Protein AF-A0A516R1E4-F1 (afdb_monomer)

Structure (mmCIF, N/CA/C/O backbone):
data_AF-A0A516R1E4-F1
#
_entry.id   AF-A0A516R1E4-F1
#
loop_
_atom_site.group_PDB
_atom_site.id
_atom_site.type_symbol
_atom_site.label_atom_id
_atom_site.label_alt_id
_atom_site.label_comp_id
_atom_site.label_asym_id
_atom_site.label_entity_id
_atom_site.label_seq_id
_atom_site.pdbx_PDB_ins_code
_atom_site.Cartn_x
_atom_site.Cartn_y
_atom_site.Cartn_z
_atom_site.occupancy
_atom_site.B_iso_or_equiv
_atom_site.auth_seq_id
_atom_site.auth_comp_id
_atom_site.auth_asym_id
_atom_site.auth_atom_id
_atom_site.pdbx_PDB_model_num
ATOM 1 N N . MET A 1 1 ? -41.012 0.783 32.679 1.00 38.66 1 MET A N 1
ATOM 2 C CA . MET A 1 1 ? -40.221 -0.427 32.375 1.00 38.66 1 MET A CA 1
ATOM 3 C C . MET A 1 1 ? -39.246 -0.046 31.266 1.00 38.66 1 MET A C 1
ATOM 5 O O . MET A 1 1 ? -39.671 0.124 30.134 1.00 38.66 1 MET A O 1
ATOM 9 N N . VAL A 1 2 ? -37.995 0.270 31.612 1.00 34.84 2 VAL A N 1
ATOM 10 C CA . VAL A 1 2 ? -36.971 0.710 30.648 1.00 34.84 2 VAL A CA 1
ATOM 11 C C . VAL A 1 2 ? -36.102 -0.498 30.336 1.00 34.84 2 VAL A C 1
ATOM 13 O O . VAL A 1 2 ? -35.298 -0.918 31.164 1.00 34.84 2 VAL A O 1
ATOM 16 N N . THR A 1 3 ? -36.301 -1.094 29.167 1.00 36.34 3 THR A N 1
ATOM 17 C CA . THR A 1 3 ? -35.484 -2.211 28.693 1.00 36.34 3 THR A CA 1
ATOM 18 C C . THR A 1 3 ? -34.164 -1.642 28.187 1.00 36.34 3 THR A C 1
ATOM 20 O O . THR A 1 3 ? -34.057 -1.217 27.038 1.00 36.34 3 THR A O 1
ATOM 23 N N . ILE A 1 4 ? -33.152 -1.578 29.053 1.00 42.16 4 ILE A N 1
ATOM 24 C CA . ILE A 1 4 ? -31.806 -1.195 28.630 1.00 42.16 4 ILE A CA 1
ATOM 25 C C . ILE A 1 4 ? -31.173 -2.406 27.942 1.00 42.16 4 ILE A C 1
ATOM 27 O O . ILE A 1 4 ? -30.652 -3.315 28.583 1.00 42.16 4 ILE A O 1
ATOM 31 N N . HIS A 1 5 ? -31.251 -2.427 26.614 1.00 35.84 5 HIS A N 1
ATOM 32 C CA . HIS A 1 5 ? -30.545 -3.386 25.773 1.00 35.84 5 HIS A CA 1
ATOM 33 C C . HIS A 1 5 ? -29.074 -2.950 25.677 1.00 35.84 5 HIS A C 1
ATOM 35 O O . HIS A 1 5 ? -28.648 -2.317 24.708 1.00 35.84 5 HIS A O 1
ATOM 41 N N . TRP A 1 6 ? -28.289 -3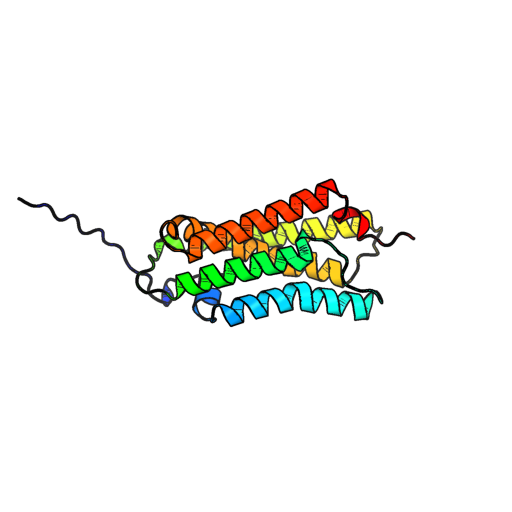.223 26.724 1.00 40.19 6 TRP A N 1
ATOM 42 C CA . TRP A 1 6 ? -26.839 -3.063 26.656 1.00 40.19 6 TRP A CA 1
ATOM 43 C C . TRP A 1 6 ? -26.292 -4.083 25.658 1.00 40.19 6 TRP A C 1
ATOM 45 O O . TRP A 1 6 ? -26.181 -5.274 25.936 1.00 40.19 6 TRP A O 1
ATOM 55 N N . ARG A 1 7 ? -25.982 -3.586 24.458 1.00 41.16 7 ARG A N 1
ATOM 56 C CA . ARG A 1 7 ? -25.122 -4.242 23.477 1.00 41.16 7 ARG A CA 1
ATOM 57 C C . ARG A 1 7 ? -23.880 -4.776 24.193 1.00 41.16 7 ARG A C 1
ATOM 59 O O . ARG A 1 7 ? -23.083 -3.986 24.700 1.00 41.16 7 ARG A O 1
ATOM 66 N N . ASN A 1 8 ? -23.688 -6.092 24.154 1.00 41.12 8 ASN A N 1
ATOM 67 C CA . ASN A 1 8 ? -22.406 -6.747 24.407 1.00 41.12 8 ASN A CA 1
ATOM 68 C C . ASN A 1 8 ? -21.411 -6.341 23.310 1.00 41.12 8 ASN A C 1
ATOM 70 O O . ASN A 1 8 ? -21.092 -7.104 22.403 1.00 41.12 8 ASN A O 1
ATOM 74 N N . THR A 1 9 ? -20.964 -5.090 23.343 1.00 50.62 9 THR A N 1
ATOM 75 C CA . THR A 1 9 ? -19.868 -4.610 22.510 1.00 50.62 9 THR A CA 1
ATOM 76 C C . THR A 1 9 ? -18.586 -5.038 23.205 1.00 50.62 9 THR A C 1
ATOM 78 O O . THR A 1 9 ? -18.065 -4.326 24.058 1.00 50.62 9 THR A O 1
ATOM 81 N N . VAL A 1 10 ? -18.128 -6.253 22.902 1.00 56.28 10 VAL A N 1
ATOM 82 C CA . VAL A 1 10 ? -16.839 -6.750 23.386 1.00 56.28 10 VAL A CA 1
ATOM 83 C C . VAL A 1 10 ? -15.757 -5.895 22.730 1.00 56.28 10 VAL A C 1
ATOM 85 O O . VAL A 1 10 ? -15.578 -5.905 21.510 1.00 56.28 10 VAL A O 1
ATOM 88 N N . PHE A 1 11 ? -15.094 -5.071 23.534 1.00 56.56 11 PHE A N 1
ATOM 89 C CA . PHE A 1 11 ? -13.914 -4.345 23.089 1.00 56.56 11 PHE A CA 1
ATOM 90 C C . PHE A 1 11 ? -12.787 -5.343 22.852 1.00 56.56 11 PHE A C 1
ATOM 92 O O . PHE A 1 11 ? -12.627 -6.286 23.625 1.00 56.56 11 PHE A O 1
ATOM 99 N N . ALA A 1 12 ? -12.027 -5.144 21.778 1.00 56.72 12 ALA A N 1
ATOM 100 C CA . ALA A 1 12 ? -10.925 -6.029 21.447 1.00 56.72 12 ALA A CA 1
ATO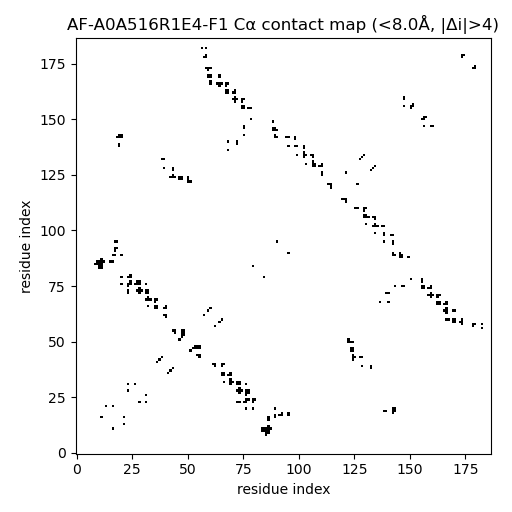M 101 C C . ALA A 1 12 ? -9.887 -6.019 22.568 1.00 56.72 12 ALA A C 1
ATOM 103 O O . ALA A 1 12 ? -9.340 -4.965 22.915 1.00 56.72 12 ALA A O 1
ATOM 104 N N . SER A 1 13 ? -9.583 -7.196 23.110 1.00 58.78 13 SER A N 1
ATOM 105 C CA . SER A 1 13 ? -8.329 -7.388 23.820 1.00 58.78 13 SER A CA 1
ATOM 106 C C . SER A 1 13 ? -7.183 -7.314 22.803 1.00 58.78 13 SER A C 1
ATOM 108 O O . SER A 1 13 ? -7.367 -7.533 21.603 1.00 58.78 13 SER A O 1
ATOM 110 N N . ARG A 1 14 ? -5.959 -7.010 23.252 1.00 59.72 14 ARG A N 1
ATOM 111 C CA . ARG A 1 14 ? -4.788 -6.967 22.351 1.00 59.72 14 ARG A CA 1
ATOM 112 C C . ARG A 1 14 ? -4.519 -8.306 21.648 1.00 59.72 14 ARG A C 1
ATOM 114 O O . ARG A 1 14 ? -3.810 -8.317 20.644 1.00 59.72 14 ARG A O 1
ATOM 121 N N . GLU A 1 15 ? -5.063 -9.401 22.173 1.00 60.00 15 GLU A N 1
ATOM 122 C CA . GLU A 1 15 ? -4.924 -10.760 21.644 1.00 60.00 15 GLU A CA 1
ATOM 123 C C . GLU A 1 15 ? -5.898 -11.052 20.492 1.00 60.00 15 GLU A C 1
ATOM 125 O O . GLU A 1 15 ? -5.631 -11.936 19.679 1.00 60.00 15 GLU A O 1
ATOM 130 N N . ASP A 1 16 ? -6.960 -10.250 20.354 1.00 67.81 16 ASP A N 1
ATOM 131 C CA . ASP A 1 16 ? -7.965 -10.393 19.294 1.00 67.81 16 ASP A CA 1
ATOM 132 C C . ASP A 1 16 ? -7.526 -9.747 17.967 1.00 67.81 16 ASP A C 1
ATOM 134 O O . ASP A 1 16 ? -8.144 -9.957 16.922 1.00 67.81 16 ASP A O 1
ATOM 138 N N . LEU A 1 17 ? -6.441 -8.962 17.983 1.00 75.75 17 LEU A N 1
ATOM 139 C CA . LEU A 1 17 ? -5.899 -8.315 16.791 1.00 75.75 17 LEU A CA 1
ATOM 140 C C . LEU A 1 17 ? -5.138 -9.317 15.919 1.00 75.75 17 LEU A C 1
ATOM 142 O O . LEU A 1 17 ? -4.152 -9.927 16.342 1.00 75.75 17 LEU A O 1
ATOM 146 N N . ILE A 1 18 ? -5.531 -9.404 14.652 1.00 81.81 18 ILE A N 1
ATOM 147 C CA . ILE A 1 18 ? -4.914 -10.283 13.658 1.00 81.81 18 ILE A CA 1
ATOM 148 C C . ILE A 1 18 ? -4.373 -9.495 12.459 1.00 81.81 18 ILE A C 1
ATOM 150 O O . ILE A 1 18 ? -4.662 -8.311 12.277 1.00 81.81 18 ILE A O 1
ATOM 154 N N . GLY A 1 19 ? -3.523 -10.152 11.668 1.00 84.62 19 GLY A N 1
ATOM 155 C CA . GLY A 1 19 ? -3.016 -9.617 10.406 1.00 84.62 19 GLY A CA 1
ATOM 156 C C . GLY A 1 19 ? -2.350 -8.242 10.524 1.00 84.62 19 GLY A C 1
ATOM 157 O O . GLY A 1 19 ? -1.573 -7.990 11.450 1.00 84.62 19 GLY A O 1
ATOM 158 N N . ILE A 1 20 ? -2.649 -7.349 9.572 1.00 87.50 20 ILE A N 1
ATOM 159 C CA . ILE A 1 20 ? -2.059 -6.004 9.542 1.00 87.50 20 ILE A CA 1
ATOM 160 C C . ILE A 1 20 ? -2.490 -5.160 10.747 1.00 87.50 20 ILE A C 1
ATOM 162 O O . ILE A 1 20 ? -1.693 -4.375 11.254 1.00 87.50 20 ILE A O 1
ATOM 166 N N . SER A 1 21 ? -3.711 -5.348 11.263 1.00 85.88 21 SER A N 1
ATOM 167 C CA . SER A 1 21 ? -4.227 -4.555 12.384 1.00 85.88 21 SER A CA 1
ATOM 168 C C . SER A 1 21 ? -3.387 -4.746 13.644 1.00 85.88 21 SER A C 1
ATOM 170 O O . SER A 1 21 ? -3.141 -3.784 14.369 1.00 85.88 21 SER A O 1
ATOM 172 N N . ARG A 1 22 ? -2.860 -5.957 13.870 1.00 85.62 22 ARG A N 1
ATOM 173 C CA . ARG A 1 22 ? -1.915 -6.216 14.965 1.00 85.62 22 ARG A CA 1
ATOM 174 C C . ARG A 1 22 ? -0.630 -5.405 14.807 1.00 85.62 22 ARG A C 1
ATOM 176 O O . ARG A 1 22 ? -0.171 -4.795 15.769 1.00 85.62 22 ARG A O 1
ATOM 183 N N . ILE A 1 23 ? -0.061 -5.375 13.603 1.00 86.81 23 ILE A N 1
ATOM 184 C CA . ILE A 1 23 ? 1.178 -4.640 13.313 1.00 86.81 23 ILE A CA 1
ATOM 185 C C . ILE A 1 23 ? 0.953 -3.134 13.496 1.00 86.81 23 ILE A C 1
ATOM 187 O O . ILE A 1 23 ? 1.717 -2.478 14.206 1.00 86.81 23 ILE A O 1
ATOM 191 N N . LEU A 1 24 ? -0.128 -2.603 12.919 1.00 88.62 24 LEU A N 1
ATOM 192 C CA . LEU A 1 24 ? -0.488 -1.187 12.998 1.00 88.62 24 LEU A CA 1
ATOM 193 C C . LEU A 1 24 ? -0.768 -0.738 14.435 1.00 88.62 24 LEU A C 1
ATOM 195 O O . LEU A 1 24 ? -0.357 0.348 14.826 1.00 88.62 24 LEU A O 1
ATOM 199 N N . HIS A 1 25 ? -1.402 -1.577 15.254 1.00 86.12 25 HIS A N 1
ATOM 200 C CA . HIS A 1 25 ? -1.636 -1.265 16.663 1.00 86.12 25 HIS A CA 1
ATOM 201 C C . HIS A 1 25 ? -0.327 -1.171 17.472 1.00 86.12 25 HIS A C 1
ATOM 203 O O . HIS A 1 25 ? -0.187 -0.307 18.341 1.00 86.12 25 HIS A O 1
ATOM 209 N N . LEU A 1 26 ? 0.657 -2.034 17.188 1.00 86.88 26 LEU A N 1
ATOM 210 C CA . LEU A 1 26 ? 1.931 -2.059 17.916 1.00 86.88 26 LEU A CA 1
ATOM 211 C C . LEU A 1 26 ? 2.833 -0.860 17.585 1.00 86.88 26 LEU A C 1
ATOM 213 O O . LEU A 1 26 ? 3.626 -0.432 18.426 1.00 86.88 26 LEU A O 1
ATOM 217 N N . LYS A 1 27 ? 2.714 -0.284 16.386 1.00 90.19 27 LYS A N 1
ATOM 218 C CA . LYS A 1 27 ? 3.578 0.805 15.904 1.00 90.19 27 LYS A CA 1
ATOM 219 C C . LYS A 1 27 ? 2.890 2.165 16.018 1.00 90.19 27 LYS A C 1
ATOM 221 O O . LYS A 1 27 ? 1.671 2.269 15.905 1.00 90.19 27 LYS A O 1
ATOM 226 N N . SER A 1 28 ? 3.647 3.216 16.338 1.00 92.12 28 SER A N 1
ATOM 227 C CA . SER A 1 28 ? 3.073 4.567 16.375 1.00 92.12 28 SER A CA 1
ATOM 228 C C . SER A 1 28 ? 2.699 5.006 14.951 1.00 92.12 28 SER A C 1
ATOM 230 O O . SER A 1 28 ? 3.359 4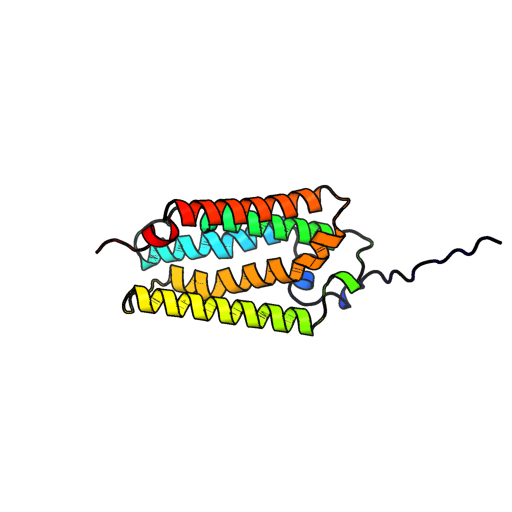.569 14.006 1.00 92.12 28 SER A O 1
ATOM 232 N N . PRO A 1 29 ? 1.693 5.882 14.771 1.00 91.88 29 PRO A N 1
ATOM 233 C CA . PRO A 1 29 ? 1.303 6.373 13.446 1.00 91.88 29 PRO A CA 1
ATOM 234 C C . PRO A 1 29 ? 2.482 6.912 12.628 1.00 91.88 29 PRO A C 1
ATOM 236 O O . PRO A 1 29 ? 2.626 6.577 11.458 1.00 91.88 29 PRO A O 1
ATOM 239 N N . GLY A 1 30 ? 3.382 7.669 13.267 1.00 93.62 30 GLY A N 1
ATOM 240 C CA . GLY A 1 30 ? 4.591 8.180 12.616 1.00 93.62 30 GLY A CA 1
ATOM 241 C C . GLY A 1 30 ? 5.537 7.072 12.146 1.00 93.62 30 GLY A C 1
ATOM 242 O O . GLY A 1 30 ? 6.053 7.145 11.037 1.00 93.62 30 GLY A O 1
ATOM 243 N N . VAL A 1 31 ? 5.721 6.010 12.939 1.00 94.69 31 VAL A N 1
ATOM 244 C CA . VAL A 1 31 ? 6.549 4.860 12.536 1.00 94.69 31 VAL A CA 1
ATOM 245 C C . VAL A 1 31 ? 5.910 4.101 11.376 1.00 94.69 31 VAL A C 1
ATOM 247 O O . VAL A 1 31 ? 6.629 3.687 10.474 1.00 94.69 31 VAL A O 1
ATOM 250 N N . VAL A 1 32 ? 4.583 3.937 11.371 1.00 93.69 32 VAL A N 1
ATOM 251 C CA . VAL A 1 32 ? 3.858 3.318 10.247 1.00 93.69 32 VAL A CA 1
ATOM 252 C C . VAL A 1 32 ? 4.061 4.128 8.970 1.00 93.69 32 VAL A C 1
ATOM 254 O O . VAL A 1 32 ? 4.470 3.556 7.963 1.00 93.69 32 VAL A O 1
ATOM 257 N N . PHE A 1 33 ? 3.859 5.447 9.032 1.00 94.94 33 PHE A N 1
ATOM 258 C CA . PHE A 1 33 ? 4.056 6.340 7.891 1.00 94.94 33 PHE A CA 1
ATOM 259 C C . PHE A 1 33 ? 5.486 6.262 7.342 1.00 94.94 33 PHE A C 1
ATOM 261 O O . PHE A 1 33 ? 5.678 5.978 6.164 1.00 94.94 33 PHE A O 1
ATOM 268 N N . ILE A 1 34 ? 6.492 6.451 8.205 1.00 95.44 34 ILE A N 1
ATOM 269 C CA . ILE A 1 34 ? 7.909 6.419 7.810 1.00 95.44 34 ILE A CA 1
ATOM 270 C C . ILE A 1 34 ? 8.266 5.059 7.212 1.00 95.44 34 ILE A C 1
ATOM 272 O O . ILE A 1 34 ? 8.915 4.999 6.174 1.00 95.44 34 ILE A O 1
ATOM 276 N N . THR A 1 35 ? 7.823 3.965 7.835 1.00 93.94 35 THR A N 1
ATOM 277 C CA . THR A 1 35 ? 8.105 2.610 7.341 1.00 93.94 35 THR A CA 1
ATOM 278 C C . THR A 1 35 ? 7.478 2.387 5.968 1.00 93.94 35 THR A C 1
ATOM 280 O O . THR A 1 35 ? 8.149 1.866 5.084 1.00 93.94 35 THR A O 1
ATOM 283 N N . GLY A 1 36 ? 6.228 2.815 5.769 1.00 92.38 36 GLY A N 1
ATOM 284 C CA . GLY A 1 36 ? 5.554 2.743 4.474 1.00 92.38 36 GLY A CA 1
ATOM 285 C C . GLY A 1 36 ? 6.314 3.509 3.391 1.00 92.38 36 GLY A C 1
ATOM 286 O O . GLY A 1 36 ? 6.653 2.929 2.362 1.00 92.38 36 GLY A O 1
ATOM 287 N N . VAL A 1 37 ? 6.682 4.766 3.653 1.00 92.56 37 VAL A N 1
ATOM 288 C CA . VAL A 1 37 ? 7.433 5.613 2.707 1.00 92.56 37 VAL A CA 1
ATOM 289 C C . VAL A 1 37 ? 8.831 5.060 2.416 1.00 92.56 37 VAL A C 1
ATOM 291 O O . VAL A 1 37 ? 9.284 5.093 1.274 1.00 92.56 37 VAL A O 1
ATOM 294 N N . VAL A 1 38 ? 9.530 4.532 3.423 1.00 92.88 38 VAL A N 1
ATOM 295 C CA . VAL A 1 38 ? 10.859 3.934 3.233 1.00 92.88 38 VAL A CA 1
ATOM 296 C C . VAL A 1 38 ? 10.764 2.658 2.399 1.00 92.88 38 VAL A C 1
ATOM 298 O O . VAL A 1 38 ? 11.538 2.509 1.459 1.00 92.88 38 VAL A O 1
ATOM 301 N N . LEU A 1 39 ? 9.818 1.762 2.700 1.00 91.31 39 LEU A N 1
ATOM 302 C CA . LEU A 1 39 ? 9.638 0.507 1.960 1.00 91.31 39 LEU A CA 1
ATOM 303 C C . LEU A 1 39 ? 9.143 0.725 0.530 1.00 91.31 39 LEU A C 1
ATOM 305 O O . LEU A 1 39 ? 9.486 -0.048 -0.348 1.00 91.31 39 LEU A O 1
ATOM 309 N N . SER A 1 40 ? 8.353 1.760 0.273 1.00 89.81 40 SER A N 1
ATOM 310 C CA . SER A 1 40 ? 7.928 2.108 -1.083 1.00 89.81 40 SER A CA 1
ATOM 311 C C . SER A 1 40 ? 8.976 3.002 -1.750 1.00 89.81 40 SER A C 1
ATOM 313 O O . SER A 1 40 ? 9.950 2.530 -2.340 1.00 89.81 40 SER A O 1
ATOM 315 N N . ASN A 1 41 ? 8.821 4.311 -1.589 1.00 86.94 41 ASN A N 1
ATOM 316 C CA . ASN A 1 41 ? 9.593 5.342 -2.264 1.00 86.94 41 ASN A CA 1
ATOM 317 C C . ASN A 1 41 ? 11.093 5.222 -2.007 1.00 86.94 41 ASN A C 1
ATOM 319 O O . ASN A 1 41 ? 11.874 5.309 -2.951 1.00 86.94 41 ASN A O 1
ATOM 323 N N . GLY A 1 42 ? 11.508 5.000 -0.758 1.00 87.06 42 GLY A N 1
ATOM 324 C CA . GLY A 1 42 ? 12.926 4.922 -0.394 1.00 87.06 42 GLY A CA 1
ATOM 325 C C . GLY A 1 42 ? 13.643 3.756 -1.077 1.00 87.06 42 GLY A C 1
ATOM 326 O O . GLY A 1 42 ? 14.628 3.957 -1.793 1.00 87.06 42 GLY A O 1
ATOM 327 N N . MET A 1 43 ? 13.126 2.541 -0.893 1.00 90.12 43 MET A N 1
ATOM 328 C CA . MET A 1 43 ? 13.712 1.320 -1.445 1.00 90.12 43 MET A CA 1
ATOM 329 C C . MET A 1 43 ? 13.656 1.301 -2.967 1.00 90.12 43 MET A C 1
ATOM 331 O O . MET A 1 43 ? 14.674 1.046 -3.605 1.00 90.12 43 MET A O 1
ATOM 335 N N . VAL A 1 44 ? 12.509 1.621 -3.569 1.00 88.00 44 VAL A N 1
ATOM 336 C CA . VAL A 1 44 ? 12.387 1.627 -5.032 1.00 88.00 44 VAL A CA 1
ATOM 337 C C . VAL A 1 44 ? 13.287 2.710 -5.646 1.00 88.00 44 VAL A C 1
ATOM 339 O O . VAL A 1 44 ? 13.954 2.434 -6.639 1.00 88.00 44 VAL A O 1
ATOM 342 N N . SER A 1 45 ? 13.389 3.910 -5.052 1.00 86.38 45 SER A N 1
ATOM 343 C CA . SER A 1 45 ? 14.303 4.961 -5.547 1.00 86.38 45 SER A CA 1
ATOM 344 C C . SER A 1 45 ? 15.761 4.529 -5.450 1.00 86.38 45 SER A C 1
ATOM 346 O O . SER A 1 45 ? 16.521 4.699 -6.400 1.00 86.38 45 SER A O 1
ATOM 348 N N . THR A 1 46 ? 16.141 3.928 -4.322 1.00 88.94 46 THR A N 1
ATOM 349 C CA . THR A 1 46 ? 17.497 3.411 -4.108 1.00 88.94 46 THR A CA 1
ATOM 350 C C . THR A 1 46 ? 17.827 2.324 -5.126 1.00 88.94 46 THR A C 1
ATOM 352 O O . THR A 1 46 ? 18.879 2.376 -5.758 1.00 88.94 46 THR A O 1
ATOM 355 N N . LEU A 1 47 ? 16.912 1.376 -5.352 1.00 87.88 47 LEU A N 1
ATOM 356 C CA . LEU A 1 47 ? 17.089 0.323 -6.351 1.00 87.88 47 LEU A CA 1
ATOM 357 C C . LEU A 1 47 ? 17.248 0.902 -7.759 1.00 87.88 47 LEU A C 1
ATOM 359 O O . LEU A 1 47 ? 18.140 0.467 -8.481 1.00 87.88 47 LEU A O 1
ATOM 363 N N . ARG A 1 48 ? 16.455 1.906 -8.144 1.00 86.94 48 ARG A N 1
ATOM 364 C CA . ARG A 1 48 ? 16.579 2.558 -9.460 1.00 86.94 48 ARG A CA 1
ATOM 365 C C . ARG A 1 48 ? 17.918 3.258 -9.636 1.00 86.94 48 ARG A C 1
ATOM 367 O O . ARG A 1 48 ? 18.570 3.063 -10.655 1.00 86.94 48 ARG A O 1
ATOM 374 N N . ILE A 1 49 ? 18.377 3.996 -8.631 1.00 87.31 49 ILE A N 1
ATOM 375 C CA . ILE A 1 49 ? 19.677 4.672 -8.699 1.00 87.31 49 ILE A CA 1
ATOM 376 C C . ILE A 1 49 ? 20.807 3.644 -8.820 1.00 87.31 49 ILE A C 1
ATOM 378 O O . ILE A 1 49 ? 21.660 3.772 -9.694 1.00 87.31 49 ILE A O 1
ATOM 382 N N . LEU A 1 50 ? 20.797 2.610 -7.973 1.00 89.00 50 LEU A N 1
ATOM 383 C CA . LEU A 1 50 ? 21.885 1.632 -7.906 1.00 89.00 50 LEU A CA 1
ATOM 384 C C . LEU A 1 50 ? 21.916 0.663 -9.093 1.00 89.00 50 LEU A C 1
ATOM 386 O O . LEU A 1 50 ? 22.996 0.217 -9.469 1.00 89.00 50 LEU A O 1
ATOM 390 N N . THR A 1 51 ? 20.758 0.303 -9.652 1.00 85.75 51 THR A N 1
ATOM 391 C CA . THR A 1 51 ? 20.664 -0.750 -10.683 1.00 85.75 51 THR A CA 1
ATOM 392 C C . THR A 1 51 ? 20.322 -0.229 -12.073 1.00 85.75 51 THR A C 1
ATOM 394 O O . THR A 1 51 ? 20.638 -0.890 -13.055 1.00 85.75 51 THR A O 1
ATOM 397 N N . GLU A 1 52 ? 19.705 0.949 -12.175 1.00 82.00 52 GLU A N 1
ATOM 398 C CA . GLU A 1 52 ? 19.244 1.526 -13.445 1.00 82.00 52 GLU A CA 1
ATOM 399 C C . GLU A 1 52 ? 19.925 2.868 -13.766 1.00 82.00 52 GLU A C 1
ATOM 401 O O . GLU A 1 52 ? 19.706 3.413 -14.844 1.00 82.00 52 GLU A O 1
ATOM 406 N N . GLY A 1 53 ? 20.729 3.426 -12.849 1.00 81.81 53 GLY A N 1
ATOM 407 C CA . GLY A 1 53 ? 21.458 4.682 -13.061 1.00 81.81 53 GLY A CA 1
ATOM 408 C C . GLY A 1 53 ? 20.564 5.916 -13.222 1.00 81.81 53 GLY A C 1
ATOM 409 O O . GLY A 1 53 ? 21.017 6.944 -13.723 1.00 81.81 53 GLY A O 1
ATOM 410 N N . ARG A 1 54 ? 19.293 5.827 -12.816 1.00 78.94 54 ARG A N 1
ATOM 411 C CA . ARG A 1 54 ? 18.291 6.886 -12.997 1.00 78.94 54 ARG A CA 1
ATOM 412 C C . ARG A 1 54 ? 17.440 7.091 -11.751 1.00 78.94 54 ARG A C 1
ATOM 414 O O . ARG A 1 54 ? 17.323 6.211 -10.899 1.00 78.94 54 ARG A O 1
ATOM 421 N N . PHE A 1 55 ? 16.830 8.269 -11.659 1.00 75.81 55 PHE A N 1
ATOM 422 C CA . PHE A 1 55 ? 15.920 8.607 -10.570 1.00 75.81 55 PHE A CA 1
ATOM 423 C C . PHE A 1 55 ? 14.576 7.877 -10.695 1.00 75.81 55 PHE A C 1
ATOM 425 O O . PHE A 1 55 ? 14.228 7.320 -11.737 1.00 75.81 55 PHE A O 1
ATOM 432 N N . TYR A 1 56 ? 13.831 7.857 -9.592 1.00 68.50 56 TYR A N 1
ATOM 433 C CA . TYR A 1 56 ? 12.483 7.306 -9.544 1.00 68.50 56 TYR A CA 1
ATOM 434 C C . TYR A 1 56 ? 11.574 8.028 -10.548 1.00 68.50 56 TYR A C 1
ATOM 436 O O . TYR A 1 56 ? 11.494 9.256 -10.523 1.00 68.50 56 TYR A O 1
ATOM 444 N N . ASP A 1 57 ? 10.908 7.277 -11.430 1.00 65.06 57 ASP A N 1
ATOM 445 C CA . ASP A 1 57 ? 10.044 7.885 -12.444 1.00 65.06 57 ASP A CA 1
ATOM 446 C C . ASP A 1 57 ? 8.827 8.563 -11.807 1.00 65.06 57 ASP A C 1
ATOM 448 O O . ASP A 1 57 ? 8.251 8.060 -10.842 1.00 65.06 57 ASP A O 1
ATOM 452 N N . TYR A 1 58 ? 8.385 9.672 -12.399 1.00 61.12 58 TYR A N 1
ATOM 453 C CA . TYR A 1 58 ? 7.212 10.446 -11.984 1.00 61.12 58 TYR A CA 1
ATOM 454 C C . TYR A 1 58 ? 5.884 9.712 -12.285 1.00 61.12 58 TYR A C 1
ATOM 456 O O . TYR A 1 58 ? 5.053 10.172 -13.061 1.00 61.12 58 TYR A O 1
ATOM 464 N N . SER A 1 59 ? 5.664 8.559 -11.658 1.00 73.81 59 SER A N 1
ATOM 465 C CA . SER A 1 59 ? 4.326 8.000 -11.459 1.00 73.81 59 SER A CA 1
ATOM 466 C C . SER A 1 59 ? 3.712 8.682 -10.240 1.00 73.81 59 SER A C 1
ATOM 468 O O . SER A 1 59 ? 4.220 8.540 -9.120 1.00 73.81 59 SER A O 1
ATOM 470 N N . LEU A 1 60 ? 2.643 9.450 -10.450 1.00 79.75 60 LEU A N 1
ATOM 471 C CA . LEU A 1 60 ? 1.924 10.135 -9.378 1.00 79.75 60 LEU A CA 1
ATOM 472 C C . LEU A 1 60 ? 1.271 9.133 -8.414 1.00 79.75 60 LEU A C 1
ATOM 474 O O . LEU A 1 60 ? 1.234 9.343 -7.204 1.00 79.75 60 LEU A O 1
ATOM 478 N N . ALA A 1 61 ? 0.783 8.017 -8.931 1.00 78.19 61 ALA A N 1
ATOM 479 C CA . ALA A 1 61 ? 0.171 6.944 -8.166 1.00 78.19 61 ALA A CA 1
ATOM 480 C C . ALA A 1 61 ? 1.187 6.144 -7.352 1.00 78.19 61 ALA A C 1
ATOM 482 O O . ALA A 1 61 ? 0.795 5.461 -6.408 1.00 78.19 61 ALA A O 1
ATOM 483 N N . SER A 1 62 ? 2.470 6.236 -7.709 1.00 74.56 62 SER A N 1
ATOM 484 C CA . SER A 1 62 ? 3.537 5.558 -6.988 1.00 74.56 62 SER A CA 1
ATOM 485 C C . SER A 1 62 ? 4.193 6.497 -5.980 1.00 74.56 62 SER A C 1
ATOM 487 O O . SER A 1 62 ? 3.962 6.325 -4.798 1.00 74.56 62 SER A O 1
ATOM 489 N N . LEU A 1 63 ? 4.892 7.572 -6.367 1.00 79.12 63 LEU A N 1
ATOM 490 C CA . LEU A 1 63 ? 5.632 8.358 -5.364 1.00 79.12 63 LEU A CA 1
ATOM 491 C C . LEU A 1 63 ? 4.725 9.150 -4.392 1.00 79.12 63 LEU A C 1
ATOM 493 O O . LEU A 1 63 ? 4.768 8.896 -3.181 1.00 79.12 63 LEU A O 1
ATOM 497 N N . PRO A 1 64 ? 3.876 10.086 -4.857 1.00 85.62 64 PRO A N 1
ATOM 498 C CA . PRO A 1 64 ? 2.899 10.715 -3.974 1.00 85.62 64 PRO A CA 1
ATOM 499 C C . PRO A 1 64 ? 1.791 9.745 -3.545 1.00 85.62 64 PRO A C 1
ATOM 501 O O . PRO A 1 64 ? 1.296 9.843 -2.423 1.00 85.62 64 PRO A O 1
ATOM 504 N N . GLY A 1 65 ? 1.419 8.786 -4.390 1.00 88.25 65 GLY A N 1
ATOM 505 C CA . GLY A 1 65 ? 0.375 7.820 -4.079 1.00 88.25 65 GLY A CA 1
ATOM 506 C C . GLY A 1 65 ? 0.721 6.857 -2.934 1.00 88.25 65 GLY A C 1
ATOM 507 O O . GLY A 1 65 ? -0.077 6.708 -2.009 1.00 88.25 65 GLY A O 1
ATOM 508 N N . ASP A 1 66 ? 1.914 6.271 -2.924 1.00 89.19 66 ASP A N 1
ATOM 509 C CA . ASP A 1 66 ? 2.384 5.382 -1.854 1.00 89.19 66 ASP A CA 1
ATOM 510 C C . ASP A 1 66 ? 2.527 6.127 -0.520 1.00 89.19 66 ASP A C 1
ATOM 512 O O . ASP A 1 66 ? 2.286 5.567 0.557 1.00 89.19 66 ASP A O 1
ATOM 516 N N . ALA A 1 67 ? 2.853 7.423 -0.575 1.00 91.31 67 ALA A N 1
ATOM 517 C CA . ALA A 1 67 ? 2.844 8.291 0.596 1.00 91.31 67 ALA A CA 1
ATOM 518 C C . ALA A 1 67 ? 1.418 8.522 1.128 1.00 91.31 67 ALA A C 1
ATOM 520 O O . ALA A 1 67 ? 1.218 8.499 2.345 1.00 91.31 67 ALA A O 1
ATOM 521 N N . LEU A 1 68 ? 0.420 8.685 0.249 1.00 94.31 68 LEU A N 1
ATOM 522 C CA . LEU A 1 68 ? -0.990 8.768 0.649 1.00 94.31 68 LEU A CA 1
ATOM 523 C C . LEU A 1 68 ? -1.477 7.457 1.275 1.00 94.31 68 LEU A C 1
ATOM 525 O O . LEU A 1 68 ? -2.122 7.500 2.322 1.00 94.31 68 LEU A O 1
ATOM 529 N N . ILE A 1 69 ? -1.119 6.300 0.709 1.00 94.06 69 ILE A N 1
ATOM 530 C CA . ILE A 1 69 ? -1.417 4.995 1.324 1.00 94.06 69 ILE A CA 1
ATOM 531 C C . ILE A 1 69 ? -0.753 4.891 2.703 1.00 94.06 69 ILE A C 1
ATOM 533 O O . ILE A 1 69 ? -1.393 4.532 3.688 1.00 94.06 69 ILE A O 1
ATOM 537 N N . SER A 1 70 ? 0.520 5.270 2.815 1.00 94.31 70 SER A N 1
ATOM 538 C CA . SER A 1 70 ? 1.242 5.245 4.094 1.00 94.31 70 SER A CA 1
ATOM 539 C C . SER A 1 70 ? 0.587 6.150 5.147 1.00 94.31 70 SER A C 1
ATOM 541 O O . SER A 1 70 ? 0.556 5.812 6.334 1.00 94.31 70 SER A O 1
ATOM 543 N N . LEU A 1 71 ? 0.047 7.299 4.727 1.00 94.56 71 LEU A N 1
ATOM 544 C CA . LEU A 1 71 ? -0.671 8.231 5.596 1.00 94.56 71 LEU A CA 1
ATOM 545 C C . LEU A 1 71 ? -2.048 7.693 6.013 1.00 94.56 71 LEU A C 1
ATOM 547 O O . LEU A 1 71 ? -2.441 7.861 7.172 1.00 94.56 71 LEU A O 1
ATOM 551 N N . GLU A 1 72 ? -2.756 7.008 5.113 1.00 94.69 72 GLU A N 1
ATOM 552 C CA . GLU A 1 72 ? -3.984 6.280 5.442 1.00 94.69 72 GLU A CA 1
ATOM 553 C C . GLU A 1 72 ? -3.725 5.235 6.530 1.00 94.69 72 GLU A C 1
ATOM 555 O O . GLU A 1 72 ? -4.368 5.269 7.584 1.00 94.69 72 GLU A O 1
ATOM 560 N N . LEU A 1 73 ? -2.716 4.382 6.343 1.00 93.88 73 LEU A N 1
ATOM 561 C CA . LEU A 1 73 ? -2.357 3.347 7.311 1.00 93.88 73 LEU A CA 1
ATOM 562 C C . LEU A 1 73 ? -1.933 3.942 8.659 1.00 93.88 73 LEU A C 1
ATOM 564 O O . LEU A 1 73 ? -2.237 3.377 9.713 1.00 93.88 73 LEU A O 1
ATOM 568 N N . ALA A 1 74 ? -1.276 5.105 8.660 1.00 93.19 74 ALA A N 1
ATOM 569 C CA . ALA A 1 74 ? -0.951 5.833 9.883 1.00 93.19 74 ALA A CA 1
ATOM 570 C C . ALA A 1 74 ? -2.212 6.339 10.606 1.00 93.19 74 ALA A C 1
ATOM 572 O O . ALA A 1 74 ? -2.304 6.246 11.835 1.00 93.19 74 ALA A O 1
ATOM 573 N N . CYS A 1 75 ? -3.211 6.822 9.863 1.00 91.56 75 CYS A N 1
ATOM 574 C CA . CYS A 1 75 ? -4.506 7.215 10.417 1.00 91.56 75 CYS A CA 1
ATOM 575 C C . CYS A 1 75 ? -5.248 6.013 11.021 1.00 91.56 75 CYS A C 1
ATOM 577 O O . CYS A 1 75 ? -5.783 6.117 12.131 1.00 91.56 75 CYS A O 1
ATOM 579 N N . VAL A 1 76 ? -5.218 4.855 10.354 1.00 90.38 76 VAL A N 1
ATOM 580 C CA . VAL A 1 76 ? -5.771 3.602 10.890 1.00 90.38 76 VAL A CA 1
ATOM 581 C C . VAL A 1 76 ? -5.017 3.152 12.141 1.00 90.38 76 VAL A C 1
ATOM 583 O O . VAL A 1 76 ? -5.647 2.807 13.138 1.00 90.38 76 VAL A O 1
ATOM 586 N N . ALA A 1 77 ? -3.685 3.217 12.153 1.00 90.25 77 ALA A N 1
ATOM 587 C CA . ALA A 1 77 ? -2.878 2.905 13.334 1.00 90.25 77 ALA A CA 1
ATOM 588 C C . ALA A 1 77 ? -3.228 3.808 14.529 1.00 90.25 77 ALA A C 1
ATOM 590 O O . ALA A 1 77 ? -3.348 3.338 15.661 1.00 90.25 77 ALA A O 1
ATOM 591 N N . GLY A 1 78 ? -3.447 5.103 14.285 1.00 88.19 78 GLY A N 1
ATO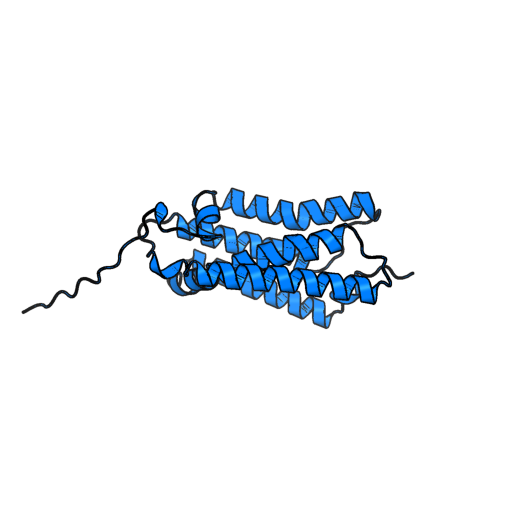M 592 C CA . GLY A 1 78 ? -3.886 6.050 15.311 1.00 88.19 78 GLY A CA 1
ATOM 593 C C . GLY A 1 78 ? -5.274 5.715 15.849 1.00 88.19 78 GLY A C 1
ATOM 594 O O . GLY A 1 78 ? -5.496 5.746 17.062 1.00 88.19 78 GLY A O 1
ATOM 595 N N . TYR A 1 79 ? -6.192 5.325 14.961 1.00 85.94 79 TYR A N 1
ATOM 596 C CA . TYR A 1 79 ? -7.505 4.846 15.366 1.00 85.94 79 TYR A CA 1
ATOM 597 C C . TYR A 1 79 ? -7.384 3.599 16.234 1.00 85.94 79 TYR A C 1
ATOM 599 O O . TYR A 1 79 ? -7.856 3.646 17.361 1.00 85.94 79 TYR A O 1
ATOM 607 N N . LEU A 1 80 ? -6.672 2.562 15.782 1.00 84.12 80 LEU A N 1
ATOM 608 C CA . LEU A 1 80 ? -6.484 1.284 16.484 1.00 84.12 80 LEU A CA 1
ATOM 609 C C . LEU A 1 80 ? -5.979 1.422 17.926 1.00 84.12 80 LEU A C 1
ATOM 611 O O . LEU A 1 80 ? -6.295 0.588 18.766 1.00 84.12 80 LEU A O 1
ATOM 615 N N . ARG A 1 81 ? -5.221 2.478 18.229 1.00 82.38 81 ARG A N 1
ATOM 616 C CA . ARG A 1 81 ? -4.695 2.761 19.576 1.00 82.38 81 ARG A CA 1
ATOM 617 C C . ARG A 1 81 ? -5.685 3.508 20.476 1.00 82.38 81 ARG A C 1
ATOM 619 O O . ARG A 1 81 ? -5.404 3.712 21.655 1.00 82.38 81 ARG A O 1
ATOM 626 N N . SER A 1 82 ? -6.819 3.944 19.936 1.00 77.81 82 SER A N 1
ATOM 627 C CA . SER A 1 82 ? -7.871 4.604 20.703 1.00 77.81 82 SER A CA 1
ATOM 628 C C . SER A 1 82 ? -8.611 3.589 21.580 1.00 77.81 82 SER A C 1
ATOM 630 O O . SER A 1 82 ? -8.946 2.505 21.099 1.00 77.81 82 SER A O 1
ATOM 632 N N . PRO A 1 83 ? -8.944 3.936 22.835 1.00 68.88 83 PRO A N 1
ATOM 633 C CA . PRO A 1 83 ? -9.745 3.063 23.680 1.00 68.88 83 PRO A CA 1
ATOM 634 C C . PRO A 1 83 ? -11.127 2.821 23.056 1.00 68.88 83 PRO A C 1
ATOM 636 O O . PRO A 1 83 ? -11.719 3.715 22.441 1.00 68.88 83 PRO A O 1
ATOM 639 N N . GLY A 1 84 ? -11.641 1.604 23.236 1.00 67.94 84 GLY A N 1
ATOM 640 C CA . GLY A 1 84 ? -13.010 1.255 22.869 1.00 67.94 84 GLY A CA 1
ATOM 641 C C . GLY A 1 84 ? -13.219 0.772 21.428 1.00 67.94 84 GLY A C 1
ATOM 642 O O . GLY A 1 84 ? -14.314 0.934 20.889 1.00 67.94 84 GLY A O 1
ATOM 643 N N . ILE A 1 85 ? -12.205 0.191 20.780 1.00 72.25 85 ILE A N 1
ATOM 644 C CA . ILE A 1 85 ? -12.382 -0.432 19.458 1.00 72.25 85 ILE A CA 1
ATOM 645 C C . ILE A 1 85 ? -12.962 -1.832 19.596 1.00 72.25 85 ILE A C 1
ATOM 647 O O . ILE A 1 85 ? -12.567 -2.610 20.463 1.00 72.25 85 ILE A O 1
ATOM 651 N N . ARG A 1 86 ? -13.939 -2.131 18.741 1.00 69.38 86 ARG A N 1
ATOM 652 C CA . ARG A 1 86 ? -14.647 -3.407 18.745 1.00 69.38 86 ARG A CA 1
ATOM 653 C C . ARG A 1 86 ? -13.864 -4.462 17.968 1.00 69.38 86 ARG A C 1
ATOM 655 O O . ARG A 1 86 ? -13.409 -4.184 16.859 1.00 69.38 86 ARG A O 1
ATOM 662 N N . SER A 1 87 ? -13.763 -5.667 18.526 1.00 63.50 87 SER A N 1
ATOM 663 C CA . SER A 1 87 ? -13.004 -6.775 17.930 1.00 63.50 87 SER A CA 1
ATOM 664 C C . SER A 1 87 ? -13.572 -7.282 16.607 1.00 63.50 87 SER A C 1
ATOM 666 O O . SER A 1 87 ? -12.820 -7.758 15.760 1.00 63.50 87 SER A O 1
ATOM 668 N N . ASP A 1 88 ? -14.878 -7.127 16.381 1.00 67.44 88 ASP A N 1
ATOM 669 C CA . ASP A 1 88 ? -15.556 -7.591 15.166 1.00 67.44 88 ASP A CA 1
ATOM 670 C C . ASP A 1 88 ? -15.153 -6.824 13.896 1.00 67.44 88 ASP A C 1
ATOM 672 O O . ASP A 1 88 ? -15.456 -7.253 12.785 1.00 67.44 88 ASP A O 1
ATOM 676 N N . LEU A 1 89 ? -14.436 -5.708 14.042 1.00 73.31 89 LEU A N 1
ATOM 677 C CA . LEU A 1 89 ? -14.058 -4.826 12.939 1.00 73.31 89 LEU A CA 1
ATOM 678 C C . LEU A 1 89 ? -12.688 -5.146 12.325 1.00 73.31 89 LEU A C 1
ATOM 680 O O . LEU A 1 89 ? -12.324 -4.538 11.322 1.00 73.31 89 LEU A O 1
ATOM 684 N N . HIS A 1 90 ? -11.925 -6.084 12.893 1.00 73.88 90 HIS A N 1
ATOM 685 C CA . HIS A 1 90 ? -10.593 -6.453 12.389 1.00 73.88 90 HIS A CA 1
ATOM 686 C C . HIS A 1 90 ? -10.627 -7.512 11.280 1.00 73.88 90 HIS A C 1
ATOM 688 O O . HIS A 1 90 ? -9.583 -7.876 10.760 1.00 73.88 90 HIS A O 1
ATOM 694 N N . GLY A 1 91 ? -11.812 -7.998 10.896 1.00 76.12 91 GLY A N 1
ATOM 695 C CA . GLY A 1 91 ? -11.952 -9.108 9.955 1.00 76.12 91 GLY A CA 1
ATOM 696 C C . GLY A 1 91 ? -11.614 -10.464 10.585 1.00 76.12 91 GLY A C 1
ATOM 697 O O . GLY A 1 91 ? -11.148 -10.560 11.717 1.00 76.12 91 GLY A O 1
ATOM 698 N N . SER A 1 92 ? -11.893 -11.548 9.861 1.00 83.25 92 SER A N 1
ATOM 699 C CA . SER A 1 92 ? -11.573 -12.913 10.298 1.00 83.25 92 SER A CA 1
ATOM 700 C C . SER A 1 92 ? -10.185 -13.351 9.818 1.00 83.25 92 SER A C 1
ATOM 702 O O . SER A 1 92 ? -9.615 -12.777 8.888 1.00 83.25 92 SER A O 1
ATOM 704 N N . ARG A 1 93 ? -9.632 -14.428 10.395 1.00 85.75 93 ARG A N 1
ATOM 705 C CA . ARG A 1 93 ? -8.385 -15.035 9.884 1.00 85.75 93 ARG A CA 1
ATOM 706 C C . ARG A 1 93 ? -8.512 -15.420 8.409 1.00 85.75 93 ARG A C 1
ATOM 708 O O . ARG A 1 93 ? -7.593 -15.173 7.636 1.00 85.75 93 ARG A O 1
ATOM 715 N N . THR A 1 94 ? -9.671 -15.953 8.023 1.00 88.06 94 THR A N 1
ATOM 716 C CA . THR A 1 94 ? -9.996 -16.284 6.632 1.00 88.06 94 THR A CA 1
ATOM 717 C C . THR A 1 94 ? -9.981 -15.043 5.743 1.00 88.06 94 THR A C 1
ATOM 719 O O . THR A 1 94 ? -9.388 -15.085 4.673 1.00 88.06 94 THR A O 1
ATOM 722 N N . TRP A 1 95 ? -10.550 -13.920 6.196 1.00 87.25 95 TRP A N 1
ATOM 723 C CA . TRP A 1 95 ? -10.504 -12.651 5.463 1.00 87.25 95 TRP A CA 1
ATOM 724 C C . TRP A 1 95 ? -9.066 -12.193 5.202 1.00 87.25 95 TRP A C 1
ATOM 726 O O . TRP A 1 95 ? -8.715 -11.902 4.059 1.00 87.25 95 TRP A O 1
ATOM 736 N N . HIS A 1 96 ? -8.209 -12.194 6.227 1.00 89.31 96 HIS A N 1
ATOM 737 C CA . HIS A 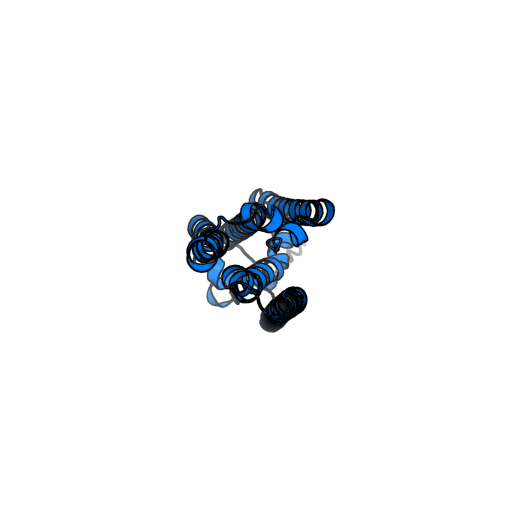1 96 ? -6.801 -11.830 6.055 1.00 89.31 96 HIS A CA 1
ATOM 738 C C . HIS A 1 96 ? -6.056 -12.790 5.128 1.00 89.31 96 HIS A C 1
ATOM 740 O O . HIS A 1 96 ? -5.284 -12.328 4.294 1.00 89.31 96 HIS A O 1
ATOM 746 N N . ALA A 1 97 ? -6.298 -14.098 5.241 1.00 90.19 97 ALA A N 1
ATOM 747 C CA . ALA A 1 97 ? -5.670 -15.097 4.381 1.00 90.19 97 ALA A CA 1
ATOM 748 C C . ALA A 1 97 ? -6.074 -14.920 2.908 1.00 90.19 97 ALA A C 1
ATOM 750 O O . ALA A 1 97 ? -5.207 -14.890 2.038 1.00 90.19 97 ALA A O 1
ATOM 751 N N . VAL A 1 98 ? -7.370 -14.731 2.632 1.00 92.25 98 VAL A N 1
ATOM 752 C CA . VAL A 1 98 ? -7.888 -14.482 1.276 1.00 92.25 98 VAL A CA 1
ATOM 753 C C . VAL A 1 98 ? -7.343 -13.170 0.720 1.00 92.25 98 VAL A C 1
ATOM 755 O O . VAL A 1 98 ? -6.871 -13.133 -0.415 1.00 92.25 98 VAL A O 1
ATOM 758 N N . THR A 1 99 ? -7.351 -12.105 1.523 1.00 92.50 99 THR A N 1
ATOM 759 C CA . THR A 1 99 ? -6.836 -10.791 1.117 1.00 92.50 99 THR A CA 1
ATOM 760 C C . THR A 1 99 ? -5.345 -10.872 0.788 1.00 92.50 99 THR A C 1
ATOM 762 O O . THR A 1 99 ? -4.925 -10.415 -0.271 1.00 92.50 99 THR A O 1
ATOM 765 N N . LEU A 1 100 ? -4.547 -11.502 1.656 1.00 93.12 100 LEU A N 1
ATOM 766 C CA . LEU A 1 100 ? -3.114 -11.686 1.439 1.00 93.12 100 LEU A CA 1
ATOM 767 C C . LEU A 1 100 ? -2.841 -12.521 0.183 1.00 93.12 100 LEU A C 1
ATOM 769 O O . LEU A 1 100 ? -2.050 -12.108 -0.657 1.00 93.12 100 LEU A O 1
ATOM 773 N N . GLY A 1 101 ? -3.520 -13.661 0.026 1.00 95.44 101 GLY A N 1
ATOM 774 C CA . GLY A 1 101 ? -3.363 -14.523 -1.147 1.00 95.44 101 GLY A CA 1
ATOM 775 C C . GLY A 1 101 ? -3.724 -13.811 -2.451 1.00 95.44 101 GLY A C 1
ATOM 776 O O . GLY A 1 101 ? -2.989 -13.915 -3.430 1.00 95.44 101 GLY A O 1
ATOM 777 N N . THR A 1 102 ? -4.801 -13.021 -2.445 1.00 95.75 102 THR A N 1
ATOM 778 C CA . THR A 1 102 ? -5.238 -12.229 -3.606 1.00 95.75 102 THR A CA 1
ATOM 779 C C . THR A 1 102 ? -4.181 -11.210 -4.014 1.00 95.75 102 THR A C 1
ATOM 781 O O . THR A 1 102 ? -3.847 -11.097 -5.191 1.00 95.75 102 THR A O 1
ATOM 784 N N . TRP A 1 103 ? -3.621 -10.482 -3.050 1.00 96.12 103 TRP A N 1
ATOM 785 C CA . TRP A 1 103 ? -2.641 -9.438 -3.332 1.00 96.12 103 TRP A CA 1
ATOM 786 C C . TRP A 1 103 ? -1.253 -9.984 -3.677 1.00 96.12 103 TRP A C 1
ATOM 788 O O . TRP A 1 103 ? -0.588 -9.413 -4.538 1.00 96.12 103 TRP A O 1
ATOM 798 N N . LEU A 1 104 ? -0.847 -11.124 -3.108 1.00 95.88 104 LEU A N 1
ATOM 799 C CA . LEU A 1 104 ? 0.342 -11.857 -3.560 1.00 95.88 104 LEU A CA 1
ATOM 800 C C . LEU A 1 104 ? 0.182 -12.339 -5.008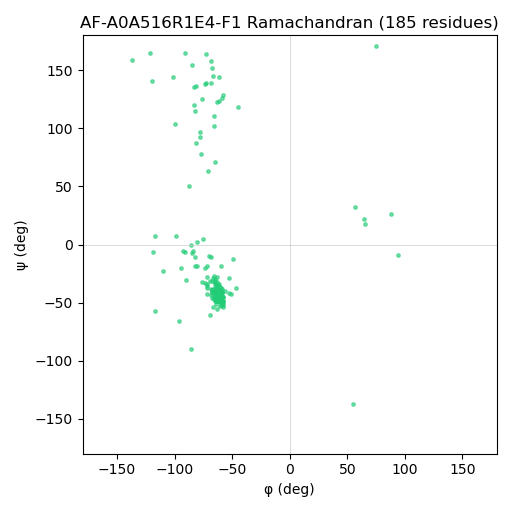 1.00 95.88 104 LEU A C 1
ATOM 802 O O . LEU A 1 104 ? 1.087 -12.150 -5.821 1.00 95.88 104 LEU A O 1
ATOM 806 N N . ALA A 1 105 ? -0.980 -12.905 -5.351 1.00 96.06 105 ALA A N 1
ATOM 807 C CA . ALA A 1 105 ? -1.280 -13.325 -6.718 1.00 96.06 105 ALA A CA 1
ATOM 808 C C . ALA A 1 105 ? -1.288 -12.133 -7.686 1.00 96.06 105 ALA A C 1
ATOM 810 O O . ALA A 1 105 ? -0.683 -12.211 -8.753 1.00 96.06 105 ALA A O 1
ATOM 811 N N . MET A 1 106 ? -1.903 -11.011 -7.296 1.00 93.75 106 MET A N 1
ATOM 812 C CA . MET A 1 106 ? -1.903 -9.777 -8.085 1.00 93.75 106 MET A CA 1
ATOM 813 C C . MET A 1 106 ? -0.479 -9.271 -8.343 1.00 93.75 106 MET A C 1
ATOM 815 O O . MET A 1 106 ? -0.145 -8.958 -9.482 1.00 93.75 106 MET A O 1
ATOM 819 N N . GLY A 1 107 ? 0.382 -9.249 -7.321 1.00 92.38 107 GLY A N 1
ATOM 820 C CA . GLY A 1 107 ? 1.787 -8.874 -7.487 1.00 92.38 107 GLY A CA 1
ATOM 821 C C . GLY A 1 107 ? 2.530 -9.774 -8.477 1.00 92.38 107 GLY A C 1
ATOM 822 O O . GLY A 1 107 ? 3.232 -9.282 -9.361 1.00 92.38 107 GLY A O 1
ATOM 823 N N . GLY A 1 108 ? 2.306 -11.090 -8.392 1.00 93.00 108 GLY A N 1
ATOM 824 C CA . GLY A 1 108 ? 2.844 -12.060 -9.348 1.00 93.00 108 GLY A CA 1
ATOM 825 C C . GLY A 1 108 ? 2.363 -11.816 -10.780 1.00 93.00 108 GLY A C 1
ATOM 826 O O . GLY A 1 108 ? 3.176 -11.777 -11.700 1.00 93.00 108 GLY A O 1
ATOM 827 N N . VAL A 1 109 ? 1.062 -11.583 -10.975 1.00 93.12 109 VAL A N 1
ATOM 828 C CA . VAL A 1 109 ? 0.481 -11.266 -12.291 1.00 93.12 109 VAL A CA 1
ATOM 829 C C . VAL A 1 109 ? 1.080 -9.980 -12.861 1.00 93.12 109 VAL A C 1
ATOM 831 O O . VAL A 1 109 ? 1.505 -9.969 -14.015 1.00 93.12 109 VAL A O 1
ATOM 834 N N . LEU A 1 110 ? 1.169 -8.915 -12.060 1.00 88.81 110 LEU A N 1
ATOM 835 C CA . LEU A 1 110 ? 1.772 -7.648 -12.484 1.00 88.81 110 LEU A CA 1
ATOM 836 C C . LEU A 1 110 ? 3.238 -7.825 -12.884 1.00 88.81 110 LEU A C 1
ATOM 838 O O . LEU A 1 110 ? 3.662 -7.279 -13.902 1.00 88.81 110 LEU A O 1
ATOM 842 N N . HIS A 1 111 ? 3.998 -8.619 -12.129 1.00 89.94 111 HIS A N 1
ATOM 843 C CA . HIS A 1 111 ? 5.380 -8.938 -12.469 1.00 89.94 111 HIS A CA 1
ATOM 844 C C . HIS A 1 111 ? 5.488 -9.722 -13.784 1.00 89.94 111 HIS A C 1
ATOM 846 O O . HIS A 1 111 ? 6.267 -9.333 -14.649 1.00 89.94 111 HIS A O 1
ATOM 852 N N . VAL A 1 112 ? 4.674 -10.765 -13.985 1.00 90.00 112 VAL A N 1
ATOM 853 C CA . VAL A 1 112 ? 4.661 -11.544 -15.238 1.00 90.00 112 VAL A CA 1
ATOM 854 C C . VAL A 1 112 ? 4.321 -10.659 -16.438 1.00 90.00 112 VAL A C 1
ATOM 856 O O . VAL A 1 112 ? 5.007 -10.724 -17.456 1.00 90.00 112 VAL A O 1
ATOM 859 N N . ILE A 1 113 ? 3.305 -9.799 -16.318 1.00 87.75 113 ILE A N 1
ATOM 860 C CA . ILE A 1 113 ? 2.925 -8.859 -17.382 1.00 87.75 113 ILE A CA 1
ATOM 861 C C . ILE A 1 113 ? 4.079 -7.901 -17.696 1.00 87.75 113 ILE A C 1
ATOM 863 O O . ILE A 1 113 ? 4.346 -7.631 -18.868 1.00 87.75 113 ILE A O 1
ATOM 867 N N . ALA A 1 114 ? 4.763 -7.386 -16.673 1.00 82.81 114 ALA A N 1
ATOM 868 C CA . ALA A 1 114 ? 5.890 -6.478 -16.853 1.00 82.81 114 ALA A CA 1
ATOM 869 C C . ALA A 1 114 ? 7.051 -7.169 -17.599 1.00 82.81 114 ALA A C 1
ATOM 871 O O . ALA A 1 114 ? 7.485 -6.680 -18.646 1.00 82.81 114 ALA A O 1
ATOM 872 N N . VAL A 1 115 ? 7.426 -8.380 -17.165 1.00 85.88 115 VAL A N 1
ATOM 873 C CA . VAL A 1 115 ? 8.459 -9.215 -17.804 1.00 85.88 115 VAL A CA 1
ATOM 874 C C . VAL A 1 115 ? 8.122 -9.507 -19.269 1.00 85.88 115 VAL A C 1
ATOM 876 O O . VAL A 1 115 ? 8.988 -9.371 -20.136 1.00 85.88 115 VAL A O 1
ATOM 879 N N . GLN A 1 116 ? 6.869 -9.877 -19.564 1.00 86.25 116 GLN A N 1
ATOM 880 C CA . GLN A 1 116 ? 6.411 -10.157 -20.930 1.00 86.25 116 GLN A CA 1
ATOM 881 C C . GLN A 1 116 ? 6.477 -8.917 -21.825 1.00 86.25 116 GLN A C 1
ATOM 883 O O . GLN A 1 116 ? 6.937 -9.008 -22.961 1.00 86.25 116 GLN A O 1
ATOM 888 N N . LYS A 1 117 ? 6.065 -7.750 -21.315 1.00 79.12 117 LYS A N 1
ATOM 889 C CA . LYS A 1 117 ? 6.128 -6.487 -22.066 1.00 79.12 117 LYS A CA 1
ATOM 890 C C . LYS A 1 117 ? 7.560 -6.023 -22.334 1.00 79.12 117 LYS A C 1
ATOM 892 O O . LYS A 1 117 ? 7.786 -5.348 -23.331 1.00 79.12 117 LYS A O 1
ATOM 897 N N . ARG A 1 118 ? 8.515 -6.374 -21.468 1.00 71.06 118 ARG A N 1
ATOM 898 C CA . ARG A 1 118 ? 9.930 -5.980 -21.584 1.00 71.06 118 ARG A CA 1
ATOM 899 C C . ARG A 1 118 ? 10.842 -7.050 -22.185 1.00 71.06 118 ARG A C 1
ATOM 901 O O . ARG A 1 118 ? 12.059 -6.884 -22.159 1.00 71.06 118 ARG A O 1
ATOM 908 N N . GLY A 1 119 ? 10.291 -8.160 -22.680 1.00 69.50 119 GLY A N 1
ATOM 909 C CA . GLY A 1 119 ? 11.087 -9.243 -23.264 1.00 69.50 119 GLY A CA 1
ATOM 910 C C . GLY A 1 119 ? 12.143 -9.818 -22.308 1.00 69.50 119 GLY A C 1
ATOM 911 O O . GLY A 1 119 ? 13.215 -10.210 -22.753 1.00 69.50 119 GLY A O 1
ATOM 912 N N . GLY A 1 120 ? 11.873 -9.828 -20.996 1.00 64.19 120 GLY A N 1
ATOM 913 C CA . GLY A 1 120 ? 12.812 -10.312 -19.974 1.00 64.19 120 GLY A CA 1
ATOM 914 C C . GLY A 1 120 ? 13.698 -9.247 -19.315 1.00 64.19 120 GLY A C 1
ATOM 915 O O . GLY A 1 120 ? 14.326 -9.549 -18.305 1.00 64.19 120 GLY A O 1
ATOM 916 N N . MET A 1 121 ? 13.716 -8.000 -19.803 1.00 69.62 121 MET A N 1
ATOM 917 C CA . MET A 1 121 ? 14.487 -6.892 -19.205 1.00 69.62 121 MET A CA 1
ATOM 918 C C . MET A 1 121 ? 13.704 -6.148 -18.108 1.00 69.62 121 MET A C 1
ATOM 920 O O . MET A 1 121 ? 13.569 -4.920 -18.120 1.00 69.62 121 MET A O 1
ATOM 924 N N . GLU A 1 122 ? 13.137 -6.896 -17.161 1.00 79.12 122 GLU A N 1
ATOM 925 C CA . GLU A 1 122 ? 12.477 -6.303 -15.996 1.00 79.12 122 GLU A CA 1
ATOM 926 C C . GLU A 1 122 ? 13.514 -5.743 -15.023 1.00 79.12 122 GLU A C 1
ATOM 928 O O . GLU A 1 122 ? 14.539 -6.373 -14.759 1.00 79.12 122 GLU A O 1
ATOM 933 N N . THR A 1 123 ? 13.262 -4.559 -14.467 1.00 83.94 123 THR A N 1
ATOM 934 C CA . THR A 1 123 ? 14.232 -3.945 -13.557 1.00 83.94 123 THR A CA 1
ATOM 935 C C . THR A 1 123 ? 14.059 -4.449 -12.130 1.00 83.94 123 THR A C 1
ATOM 937 O O . THR A 1 123 ? 12.966 -4.853 -11.709 1.00 83.94 123 THR A O 1
ATOM 940 N N . ALA A 1 124 ? 15.140 -4.402 -11.348 1.00 86.25 124 ALA A N 1
ATOM 941 C CA . ALA A 1 124 ? 15.108 -4.791 -9.941 1.00 86.25 124 ALA A CA 1
ATOM 942 C C . ALA A 1 124 ? 14.093 -3.953 -9.146 1.00 86.25 124 ALA A C 1
ATOM 944 O O . ALA A 1 124 ? 13.372 -4.484 -8.300 1.00 86.25 124 ALA A O 1
ATOM 945 N N . ALA A 1 125 ? 13.985 -2.658 -9.456 1.00 86.75 125 ALA A N 1
ATOM 946 C CA . ALA A 1 125 ? 13.058 -1.765 -8.779 1.00 86.75 125 ALA A CA 1
ATOM 947 C C . ALA A 1 125 ? 11.591 -2.085 -9.085 1.00 86.75 125 ALA A C 1
ATOM 949 O O . ALA A 1 125 ? 10.772 -2.123 -8.167 1.00 86.75 125 ALA A O 1
ATOM 950 N N . ASN A 1 126 ? 11.253 -2.362 -10.347 1.00 85.19 126 ASN A N 1
ATOM 951 C CA . ASN A 1 126 ? 9.897 -2.763 -10.711 1.00 85.19 126 ASN A CA 1
ATOM 952 C C . ASN A 1 126 ? 9.543 -4.148 -10.158 1.00 85.19 126 ASN A C 1
ATOM 954 O O . ASN A 1 126 ? 8.423 -4.362 -9.699 1.00 85.19 126 ASN A O 1
ATOM 958 N N . THR A 1 127 ? 10.501 -5.078 -10.155 1.00 89.38 127 THR A N 1
ATOM 959 C CA . THR A 1 127 ? 10.333 -6.404 -9.546 1.00 89.38 127 THR A CA 1
ATOM 960 C C . THR A 1 127 ? 10.020 -6.276 -8.059 1.00 89.38 127 THR A C 1
ATOM 962 O O . THR A 1 127 ? 9.035 -6.837 -7.585 1.00 89.38 127 THR A O 1
ATOM 965 N N . TYR A 1 128 ? 10.805 -5.478 -7.332 1.00 91.56 128 TYR A N 1
ATOM 966 C CA . TYR A 1 128 ? 10.560 -5.192 -5.922 1.00 91.56 128 TYR A CA 1
ATOM 967 C C . TYR A 1 128 ? 9.200 -4.518 -5.698 1.00 91.56 128 TYR A C 1
ATOM 969 O O . TYR A 1 128 ? 8.434 -4.942 -4.834 1.00 91.56 128 TYR A O 1
ATOM 977 N N . HIS A 1 129 ? 8.858 -3.509 -6.499 1.00 89.06 129 HIS A N 1
ATOM 978 C CA . HIS A 1 129 ? 7.575 -2.827 -6.380 1.00 89.06 129 HIS A CA 1
ATOM 979 C C . HIS A 1 129 ? 6.393 -3.790 -6.594 1.00 89.06 129 HIS A C 1
ATOM 981 O O . HIS A 1 129 ? 5.489 -3.858 -5.762 1.00 89.06 129 HIS A O 1
ATOM 987 N N . ASN A 1 130 ? 6.422 -4.597 -7.657 1.00 89.94 130 ASN A N 1
ATOM 988 C CA . ASN A 1 130 ? 5.327 -5.506 -8.001 1.00 89.94 130 ASN A CA 1
ATOM 989 C C . ASN A 1 130 ? 5.210 -6.698 -7.045 1.00 89.94 130 ASN A C 1
ATOM 991 O O . ASN A 1 130 ? 4.098 -7.126 -6.758 1.00 89.94 130 ASN A O 1
ATOM 995 N N . LEU A 1 131 ? 6.326 -7.236 -6.546 1.00 93.56 131 LEU A N 1
ATOM 996 C CA . LEU A 1 131 ? 6.318 -8.438 -5.703 1.00 93.56 131 LEU A CA 1
ATOM 997 C C . LEU A 1 131 ? 6.305 -8.146 -4.197 1.00 93.56 131 LEU A C 1
ATOM 999 O O . LEU A 1 131 ? 5.923 -9.023 -3.426 1.00 93.56 131 LEU A O 1
ATOM 1003 N N . ALA A 1 132 ? 6.697 -6.944 -3.764 1.00 93.38 132 ALA A N 1
ATOM 1004 C CA . ALA A 1 132 ? 6.712 -6.568 -2.349 1.00 93.38 132 ALA A CA 1
ATOM 1005 C C . ALA A 1 132 ? 5.764 -5.405 -2.034 1.00 93.38 132 ALA A C 1
ATOM 1007 O O . ALA A 1 132 ? 4.874 -5.570 -1.199 1.00 93.38 132 ALA A O 1
ATOM 1008 N N . VAL A 1 133 ? 5.920 -4.252 -2.696 1.00 91.56 133 VAL A N 1
ATOM 1009 C CA . VAL A 1 133 ? 5.161 -3.031 -2.355 1.00 91.56 133 VAL A CA 1
ATOM 1010 C C . VAL A 1 133 ? 3.671 -3.211 -2.643 1.00 91.56 133 VAL A C 1
ATOM 1012 O O . VAL A 1 133 ? 2.858 -3.056 -1.731 1.00 91.56 133 VAL A O 1
ATOM 1015 N N . VAL A 1 134 ? 3.310 -3.615 -3.866 1.00 91.00 134 VAL A N 1
ATOM 1016 C CA . VAL A 1 134 ? 1.905 -3.801 -4.265 1.00 91.00 134 VAL A CA 1
ATOM 1017 C C . VAL A 1 134 ? 1.192 -4.824 -3.373 1.00 91.00 134 VAL A C 1
ATOM 1019 O O . VAL A 1 134 ? 0.128 -4.488 -2.846 1.00 91.00 134 VAL A O 1
ATOM 1022 N N . PRO A 1 135 ? 1.744 -6.030 -3.116 1.00 94.12 135 PRO A N 1
ATOM 1023 C CA . PRO A 1 135 ? 1.087 -6.983 -2.236 1.00 94.12 135 PRO A CA 1
ATOM 1024 C C . PRO A 1 135 ? 0.939 -6.474 -0.805 1.00 94.12 135 PRO A C 1
ATOM 1026 O O . PRO A 1 135 ? -0.122 -6.647 -0.207 1.00 94.12 135 PRO A O 1
ATOM 1029 N N . LEU A 1 136 ? 1.978 -5.832 -0.257 1.00 93.25 136 LEU A N 1
ATOM 1030 C CA . LEU A 1 136 ? 1.967 -5.319 1.110 1.00 93.25 136 LEU A CA 1
ATOM 1031 C C . LEU A 1 136 ? 0.911 -4.227 1.290 1.00 93.25 136 LEU A C 1
ATOM 1033 O O . LEU A 1 136 ? 0.105 -4.304 2.216 1.00 93.25 136 LEU A O 1
ATOM 1037 N N . PHE A 1 137 ? 0.915 -3.219 0.419 1.00 92.94 137 PHE A N 1
ATOM 1038 C CA . PHE A 1 137 ? 0.010 -2.076 0.511 1.00 92.94 137 PHE A CA 1
ATOM 1039 C C . PHE A 1 137 ? -1.418 -2.458 0.160 1.00 92.94 137 PHE A C 1
ATOM 1041 O O . PHE A 1 137 ? -2.336 -2.103 0.897 1.00 92.94 137 PHE A O 1
ATOM 1048 N N . GLY A 1 138 ? -1.611 -3.257 -0.888 1.00 93.31 138 GLY A N 1
ATOM 1049 C CA . GLY A 1 138 ? -2.926 -3.770 -1.241 1.00 93.31 138 GLY A CA 1
ATOM 1050 C C . GLY A 1 138 ? -3.538 -4.606 -0.115 1.00 93.31 138 GLY A C 1
ATOM 1051 O O . GLY A 1 138 ? -4.687 -4.379 0.277 1.00 93.31 138 GLY A O 1
ATOM 1052 N N . T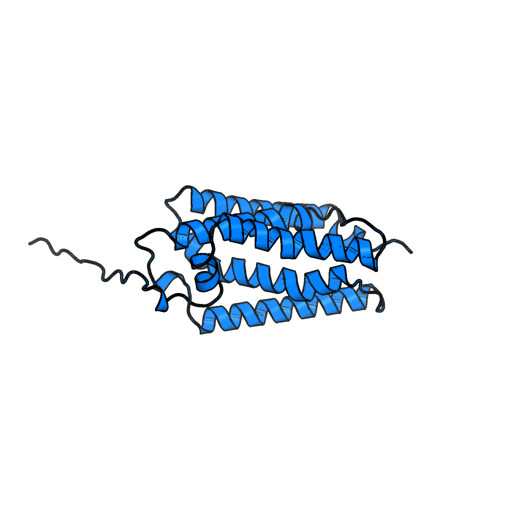YR A 1 139 ? -2.755 -5.513 0.482 1.00 94.00 139 TYR A N 1
ATOM 1053 C CA . TYR A 1 139 ? -3.191 -6.269 1.654 1.00 94.00 139 TYR A CA 1
ATOM 1054 C C . TYR A 1 139 ? -3.518 -5.348 2.829 1.00 94.00 139 TYR A C 1
ATOM 1056 O O . TYR A 1 139 ? -4.573 -5.505 3.446 1.00 94.00 139 TYR A O 1
ATOM 1064 N N . ALA A 1 140 ? -2.638 -4.395 3.140 1.00 91.81 140 ALA A N 1
ATOM 1065 C CA . ALA A 1 140 ? -2.810 -3.492 4.267 1.00 91.81 140 ALA A CA 1
ATOM 1066 C C . ALA A 1 140 ? -4.096 -2.665 4.135 1.00 91.81 140 ALA A C 1
ATOM 1068 O O . ALA A 1 140 ? -4.928 -2.730 5.033 1.00 91.81 140 ALA A O 1
ATOM 1069 N N . VAL A 1 141 ? -4.304 -2.001 2.995 1.00 91.69 141 VAL A N 1
ATOM 1070 C CA . VAL A 1 141 ? -5.486 -1.169 2.720 1.00 91.69 141 VAL A CA 1
ATOM 1071 C C . VAL A 1 141 ? -6.774 -1.992 2.733 1.00 91.69 141 VAL A C 1
ATOM 1073 O O . VAL A 1 141 ? -7.762 -1.621 3.367 1.00 91.69 141 VAL A O 1
ATOM 1076 N N . LEU A 1 142 ? -6.799 -3.139 2.045 1.00 90.56 142 LEU A N 1
ATOM 1077 C CA . LEU A 1 142 ? -8.039 -3.908 1.932 1.00 90.56 142 LEU A CA 1
ATOM 1078 C C . LEU A 1 142 ? -8.408 -4.586 3.255 1.00 90.56 142 LEU A C 1
ATOM 1080 O O . LEU A 1 142 ? -9.584 -4.672 3.611 1.00 90.56 142 LEU A O 1
ATOM 1084 N N . SER A 1 143 ? -7.412 -5.019 4.028 1.00 87.50 143 SER A N 1
ATOM 1085 C CA . SER A 1 143 ? -7.670 -5.599 5.344 1.00 87.50 143 SER A CA 1
ATOM 1086 C C . SER A 1 143 ? -8.065 -4.563 6.403 1.00 87.50 143 SER A C 1
ATOM 1088 O O . SER A 1 143 ? -8.731 -4.934 7.368 1.00 87.50 143 SER A O 1
ATOM 1090 N N . THR A 1 144 ? -7.758 -3.274 6.210 1.00 86.69 144 THR A N 1
ATOM 1091 C CA . THR A 1 144 ? -8.237 -2.175 7.069 1.00 86.69 144 THR A CA 1
ATOM 1092 C C . THR A 1 144 ? -9.552 -1.548 6.598 1.00 86.69 144 THR A C 1
ATOM 1094 O O . THR A 1 144 ? -10.147 -0.772 7.347 1.00 86.69 144 THR A O 1
ATOM 1097 N N . ALA A 1 145 ? -10.080 -1.917 5.427 1.00 84.44 145 ALA A N 1
ATOM 1098 C CA . ALA A 1 145 ? -11.327 -1.362 4.894 1.00 84.44 145 ALA A CA 1
ATOM 1099 C C . ALA A 1 145 ? -12.537 -1.439 5.860 1.00 84.44 145 ALA A C 1
ATOM 1101 O O . ALA A 1 145 ? -13.254 -0.439 5.991 1.00 84.44 145 ALA A O 1
ATOM 1102 N N . PRO A 1 146 ? -12.768 -2.541 6.610 1.00 78.94 146 PRO A N 1
ATOM 1103 C CA . PRO A 1 146 ? -13.852 -2.586 7.596 1.00 78.94 146 PRO A CA 1
ATOM 1104 C C . PRO A 1 146 ? -13.678 -1.566 8.735 1.00 78.94 146 PRO A C 1
ATOM 1106 O O . PRO A 1 146 ? -14.663 -1.010 9.229 1.00 78.94 146 PRO A O 1
ATOM 1109 N N . LEU A 1 147 ? -12.431 -1.266 9.119 1.00 80.25 147 LEU A N 1
ATOM 1110 C CA . LEU A 1 147 ? -12.119 -0.261 10.139 1.00 80.25 147 LEU A CA 1
ATOM 1111 C C . LEU A 1 147 ? -12.467 1.142 9.642 1.00 80.25 147 LEU A C 1
ATOM 1113 O O . LEU A 1 147 ? -13.077 1.910 10.383 1.00 80.25 147 LEU A O 1
ATOM 1117 N N . LEU A 1 148 ? -12.174 1.457 8.377 1.00 78.81 148 LEU A N 1
ATOM 1118 C CA . LEU A 1 148 ? -12.518 2.748 7.771 1.00 78.81 148 LEU A CA 1
ATOM 1119 C C . LEU A 1 148 ? -14.028 3.006 7.786 1.00 78.81 148 LEU A C 1
ATOM 1121 O O . LEU A 1 148 ? -14.473 4.109 8.108 1.00 78.81 148 LEU A O 1
ATOM 1125 N N . TRP A 1 149 ? -14.833 1.973 7.522 1.00 75.12 149 TRP A N 1
ATOM 1126 C CA . TRP A 1 149 ? -16.291 2.072 7.606 1.00 75.12 149 TRP A CA 1
ATOM 1127 C C . TRP A 1 149 ? -16.790 2.330 9.036 1.00 75.12 149 TRP A C 1
ATOM 1129 O O . TRP A 1 149 ? -17.781 3.036 9.234 1.00 75.12 149 TRP A O 1
ATOM 1139 N N . ALA A 1 150 ? -16.101 1.793 10.043 1.00 73.25 150 ALA A N 1
ATOM 1140 C CA . ALA A 1 150 ? -16.425 2.010 11.451 1.00 73.25 150 ALA A CA 1
ATOM 1141 C C . ALA A 1 150 ? -15.901 3.348 12.010 1.00 73.25 150 ALA A C 1
ATOM 1143 O O . ALA A 1 150 ? -16.410 3.843 13.016 1.00 73.25 150 ALA A O 1
ATOM 1144 N N . MET A 1 151 ? -14.933 3.980 11.340 1.00 74.38 151 MET A N 1
ATOM 1145 C CA . MET A 1 151 ? -14.341 5.272 11.715 1.00 74.38 151 MET A CA 1
ATOM 1146 C C . MET A 1 151 ? -15.229 6.497 11.408 1.00 74.38 151 MET A C 1
ATOM 1148 O O . MET A 1 151 ? -14.793 7.627 11.642 1.00 74.38 151 MET A O 1
ATOM 1152 N N . LYS A 1 152 ? -16.474 6.295 10.939 1.00 57.34 152 LYS A N 1
ATOM 1153 C CA . LYS A 1 152 ? -17.412 7.299 10.380 1.00 57.34 152 LYS A CA 1
ATOM 1154 C C . LYS A 1 152 ? -17.648 8.598 11.173 1.00 57.34 152 LYS A C 1
ATOM 1156 O O . LYS A 1 152 ? -18.209 9.525 10.604 1.00 57.34 152 LYS A O 1
ATOM 1161 N N . SER A 1 153 ? -17.229 8.717 12.437 1.00 53.28 153 SER A N 1
ATOM 1162 C CA . SER A 1 153 ? -17.429 9.932 13.250 1.00 53.28 153 SER A CA 1
ATOM 1163 C C . SER A 1 153 ? -16.146 10.651 13.703 1.00 53.28 153 SER A C 1
ATOM 1165 O O . SER A 1 153 ? -16.228 11.560 14.530 1.00 53.28 153 SER A O 1
ATOM 1167 N N . ARG A 1 154 ? -14.949 10.261 13.234 1.00 66.44 154 ARG A N 1
ATOM 1168 C CA . ARG A 1 154 ? -13.674 10.854 13.694 1.00 66.44 154 ARG A CA 1
ATOM 1169 C C . ARG A 1 154 ? -12.911 11.512 12.544 1.00 66.44 154 ARG A C 1
ATOM 1171 O O . ARG A 1 154 ? -12.816 10.937 11.465 1.00 66.44 154 ARG A O 1
ATOM 1178 N N . ARG A 1 155 ? -12.284 12.673 12.799 1.00 77.44 155 ARG A N 1
ATOM 1179 C CA . ARG A 1 155 ? -11.419 13.398 11.835 1.00 77.44 155 ARG A CA 1
ATOM 1180 C C . ARG A 1 155 ? -10.404 12.474 11.140 1.00 77.44 155 ARG A C 1
ATOM 1182 O O . ARG A 1 155 ? -10.179 12.615 9.947 1.00 77.44 155 ARG A O 1
ATOM 1189 N N . ALA A 1 156 ? -9.855 11.493 11.861 1.00 76.00 156 ALA A N 1
ATOM 1190 C CA . ALA A 1 156 ? -8.926 10.496 11.319 1.00 76.00 156 ALA A CA 1
ATOM 1191 C C . ALA A 1 156 ? -9.540 9.589 10.230 1.00 76.00 156 ALA A C 1
ATOM 1193 O O . ALA A 1 156 ? -8.846 9.238 9.285 1.00 76.00 156 ALA A O 1
ATOM 1194 N N . GLY A 1 157 ? -10.829 9.240 10.328 1.00 81.31 157 GLY A N 1
ATOM 1195 C CA . GLY A 1 157 ? -11.544 8.491 9.286 1.00 81.31 157 GLY A CA 1
ATOM 1196 C C . GLY A 1 157 ? -11.717 9.304 8.010 1.00 81.31 157 GLY A C 1
ATOM 1197 O O . GLY A 1 157 ? -11.472 8.795 6.922 1.00 81.31 157 GLY A O 1
ATOM 1198 N N . GLY A 1 158 ? -12.052 10.591 8.151 1.00 84.94 158 GLY A N 1
ATOM 1199 C CA . GLY A 1 158 ? -12.121 11.518 7.019 1.00 84.94 158 GLY A CA 1
ATOM 1200 C C . GLY A 1 158 ? -10.780 11.653 6.295 1.00 84.94 158 GLY A C 1
ATOM 1201 O O . GLY A 1 158 ? -10.737 11.543 5.075 1.00 84.94 158 GLY A O 1
ATOM 1202 N N . TRP A 1 159 ? -9.681 11.810 7.042 1.00 89.06 159 TRP A N 1
ATOM 1203 C CA . TRP A 1 159 ? -8.332 11.869 6.467 1.00 89.06 159 TRP A CA 1
ATOM 1204 C C . TRP A 1 159 ? -7.915 10.568 5.781 1.00 89.06 159 TRP A C 1
ATOM 1206 O O . TRP A 1 159 ? -7.403 10.617 4.667 1.00 89.06 159 TRP A O 1
ATOM 1216 N N . ALA A 1 160 ? -8.175 9.415 6.401 1.00 89.81 160 ALA A N 1
ATOM 1217 C CA . ALA A 1 160 ? -7.873 8.111 5.816 1.00 89.81 160 ALA A CA 1
ATOM 1218 C C . ALA A 1 160 ? -8.610 7.895 4.480 1.00 89.81 160 ALA A C 1
ATOM 1220 O O . ALA A 1 160 ? -7.993 7.544 3.476 1.00 89.81 160 ALA A O 1
ATOM 1221 N N . VAL A 1 161 ? -9.913 8.198 4.435 1.00 90.19 161 VAL A N 1
ATOM 1222 C CA . VAL A 1 161 ? -10.712 8.120 3.201 1.00 90.19 161 VAL A CA 1
ATOM 1223 C C . VAL A 1 161 ? -10.214 9.118 2.155 1.00 90.19 161 VAL A C 1
ATOM 1225 O O . VAL A 1 161 ? -10.067 8.749 0.993 1.00 90.19 161 VAL A O 1
ATOM 1228 N N . ALA A 1 162 ? -9.908 10.357 2.549 1.00 91.38 162 ALA A N 1
ATOM 1229 C CA . ALA A 1 162 ? -9.367 11.362 1.637 1.00 91.38 162 ALA A CA 1
ATOM 1230 C C . ALA A 1 162 ? -8.031 10.922 1.016 1.00 91.38 162 ALA A C 1
ATOM 1232 O O . ALA A 1 162 ? -7.815 11.151 -0.171 1.00 91.38 162 ALA A O 1
ATOM 1233 N N . CYS A 1 163 ? -7.168 10.243 1.778 1.00 94.06 163 CYS A N 1
ATOM 1234 C CA . CYS A 1 163 ? -5.913 9.694 1.264 1.00 94.06 163 CYS A CA 1
ATOM 1235 C C . CYS A 1 163 ? -6.149 8.599 0.216 1.00 94.06 163 CYS A C 1
ATOM 1237 O O . CYS A 1 163 ? -5.511 8.631 -0.833 1.00 94.06 163 CYS A O 1
ATOM 1239 N N . LEU A 1 164 ? -7.093 7.677 0.446 1.00 91.81 164 LEU A N 1
ATOM 1240 C CA . LEU A 1 164 ? -7.436 6.644 -0.543 1.00 91.81 164 LEU A CA 1
ATOM 1241 C C . LEU A 1 164 ? -8.047 7.238 -1.806 1.00 91.81 164 LEU A C 1
ATOM 1243 O O . LEU A 1 164 ? -7.660 6.860 -2.907 1.00 91.81 164 LEU A O 1
ATOM 1247 N N . VAL A 1 165 ? -8.976 8.185 -1.661 1.00 92.81 165 VAL A N 1
ATOM 1248 C CA . VAL A 1 165 ? -9.567 8.891 -2.805 1.00 92.81 165 VAL A CA 1
ATOM 1249 C C . VAL A 1 165 ? -8.488 9.654 -3.571 1.00 92.81 165 VAL A C 1
ATOM 1251 O O . VAL A 1 165 ? -8.461 9.599 -4.800 1.00 92.81 165 VAL A O 1
ATOM 1254 N N . GLY A 1 166 ? -7.569 10.312 -2.862 1.00 93.06 166 GLY A N 1
ATOM 1255 C CA . GLY A 1 166 ? -6.405 10.966 -3.450 1.00 93.06 166 GLY A CA 1
ATOM 1256 C C . GLY A 1 166 ? -5.546 9.982 -4.240 1.00 93.06 166 GLY A C 1
ATOM 1257 O O . GLY A 1 166 ? -5.285 10.223 -5.413 1.00 93.06 166 GLY A O 1
ATOM 1258 N N . TRP A 1 167 ? -5.189 8.839 -3.652 1.00 93.94 167 TRP A N 1
ATOM 1259 C CA . TRP A 1 167 ? -4.421 7.792 -4.329 1.00 93.94 167 TRP A CA 1
ATOM 1260 C C . TRP A 1 167 ? -5.122 7.274 -5.594 1.00 93.94 167 TRP A C 1
ATOM 1262 O O . TRP A 1 167 ? -4.511 7.254 -6.661 1.00 93.94 167 TRP A O 1
ATOM 1272 N N . VAL A 1 168 ? -6.417 6.934 -5.514 1.00 91.88 168 VAL A N 1
ATOM 1273 C CA . VAL A 1 168 ? -7.208 6.497 -6.683 1.00 91.88 168 VAL A CA 1
ATOM 1274 C C . VAL A 1 168 ? -7.230 7.582 -7.761 1.00 91.88 168 VAL A C 1
ATOM 1276 O O . VAL A 1 168 ? -7.097 7.278 -8.943 1.00 91.88 168 VAL A O 1
ATOM 1279 N N . THR A 1 169 ? -7.361 8.849 -7.368 1.00 93.25 169 THR A N 1
ATOM 1280 C CA . THR A 1 169 ? -7.349 9.979 -8.307 1.00 93.25 169 THR A CA 1
ATOM 1281 C C . THR A 1 169 ? -6.005 10.076 -9.029 1.00 93.25 169 THR A C 1
ATOM 1283 O O . THR A 1 169 ? -5.986 10.200 -10.250 1.00 93.25 169 THR A O 1
ATOM 1286 N N . LEU A 1 170 ? -4.884 9.956 -8.308 1.00 91.12 170 LEU A N 1
ATOM 1287 C CA . LEU A 1 170 ? -3.547 9.956 -8.913 1.00 91.12 170 LEU A CA 1
ATOM 1288 C C . LEU A 1 170 ? -3.349 8.766 -9.863 1.00 91.12 170 LEU A C 1
ATOM 1290 O O . LEU A 1 170 ? -2.795 8.946 -10.943 1.00 91.12 170 LEU A O 1
ATOM 1294 N N . LEU A 1 171 ? -3.867 7.584 -9.514 1.00 88.94 171 LEU A N 1
ATOM 1295 C CA . LEU A 1 171 ? -3.857 6.409 -10.391 1.00 88.94 171 LEU A CA 1
ATOM 1296 C C . LEU A 1 171 ? -4.632 6.642 -11.688 1.00 88.94 171 LEU A C 1
ATOM 1298 O O . LEU A 1 171 ? -4.134 6.330 -12.768 1.00 88.94 171 LEU A O 1
ATOM 1302 N N . VAL A 1 172 ? -5.832 7.216 -11.602 1.00 90.12 172 VAL A N 1
ATOM 1303 C CA . VAL A 1 172 ? -6.627 7.555 -12.788 1.00 90.12 172 VAL A CA 1
ATOM 1304 C C . VAL A 1 172 ? -5.893 8.574 -13.662 1.00 90.12 172 VAL A C 1
ATOM 1306 O O . VAL A 1 172 ? -5.855 8.402 -14.880 1.00 90.12 172 VAL A O 1
ATOM 1309 N N . ILE A 1 173 ? -5.267 9.590 -13.061 1.00 88.75 173 ILE A N 1
ATOM 1310 C CA . ILE A 1 173 ? -4.466 10.583 -13.790 1.00 88.75 173 ILE A CA 1
ATOM 1311 C C . ILE A 1 173 ? -3.285 9.911 -14.502 1.00 88.75 173 ILE A C 1
ATOM 1313 O O . ILE A 1 173 ? -3.072 10.161 -15.685 1.00 88.75 173 ILE A O 1
ATOM 1317 N N . ASP A 1 174 ? -2.547 9.020 -13.837 1.00 85.25 174 ASP A N 1
ATOM 1318 C CA . ASP A 1 174 ? -1.422 8.318 -14.465 1.00 85.25 174 ASP A CA 1
ATOM 1319 C C . ASP A 1 174 ? -1.848 7.421 -15.632 1.00 85.25 174 ASP A C 1
ATOM 1321 O O . ASP A 1 174 ? -1.120 7.324 -16.624 1.00 85.25 174 ASP A O 1
ATOM 1325 N N . ILE A 1 175 ? -3.025 6.791 -15.543 1.00 85.19 175 ILE A N 1
ATOM 1326 C CA . ILE A 1 175 ? -3.615 6.032 -16.654 1.00 85.19 175 ILE A CA 1
ATOM 1327 C C . ILE A 1 175 ? -3.926 6.972 -17.823 1.00 85.19 175 ILE A C 1
ATOM 1329 O O . ILE A 1 175 ? -3.546 6.683 -18.956 1.00 85.19 175 ILE A O 1
ATOM 1333 N N . GLN A 1 176 ? -4.584 8.104 -17.557 1.00 87.56 176 GLN A N 1
ATOM 1334 C CA . GLN A 1 176 ? -4.972 9.075 -18.586 1.00 87.56 176 GLN A CA 1
ATOM 1335 C C . GLN A 1 176 ? -3.766 9.723 -19.275 1.00 87.56 176 GLN A C 1
ATOM 1337 O O . GLN A 1 176 ? -3.798 9.952 -20.482 1.00 87.56 176 GLN A O 1
ATOM 1342 N N . LEU A 1 177 ? -2.698 10.001 -18.525 1.00 85.00 177 LEU A N 1
ATOM 1343 C CA . LEU A 1 177 ? -1.470 10.609 -19.044 1.00 85.00 177 LEU A CA 1
ATOM 1344 C C . LEU A 1 177 ? -0.503 9.591 -19.668 1.00 85.00 177 LEU A C 1
ATOM 1346 O O . LEU A 1 177 ? 0.526 9.985 -20.220 1.00 85.00 177 LEU A O 1
ATOM 1350 N N . GLY A 1 178 ? -0.799 8.290 -19.576 1.00 75.50 178 GLY A N 1
ATOM 1351 C CA . GLY A 1 178 ? 0.100 7.233 -20.036 1.00 75.50 178 GLY A CA 1
ATOM 1352 C C . GLY A 1 178 ? 1.413 7.170 -19.244 1.00 75.50 178 GLY A C 1
ATOM 1353 O O . GLY A 1 178 ? 2.405 6.621 -19.731 1.00 75.50 178 GLY A O 1
ATOM 1354 N N . ASN A 1 179 ? 1.447 7.707 -18.022 1.00 74.75 179 ASN A N 1
ATOM 1355 C CA . ASN A 1 179 ? 2.639 7.685 -17.169 1.00 74.75 179 ASN A CA 1
ATOM 1356 C C . ASN A 1 179 ? 3.008 6.252 -16.765 1.00 74.75 179 ASN A C 1
ATOM 1358 O O . ASN A 1 179 ? 4.185 5.924 -16.648 1.00 74.75 179 ASN A O 1
ATOM 1362 N N . LEU A 1 180 ? 2.014 5.361 -16.662 1.00 68.00 180 LEU A N 1
ATOM 1363 C CA . LEU A 1 180 ? 2.248 3.934 -16.416 1.00 68.00 180 LEU A CA 1
ATOM 1364 C C . LEU A 1 180 ? 3.028 3.254 -17.555 1.00 68.00 180 LEU A C 1
ATOM 1366 O O . LEU A 1 180 ? 3.745 2.286 -17.309 1.00 68.00 180 LEU A O 1
ATOM 1370 N N . SER A 1 181 ? 2.905 3.758 -18.788 1.00 58.06 181 SER A N 1
ATOM 1371 C CA . SER A 1 181 ? 3.669 3.289 -19.951 1.00 58.06 181 SER A CA 1
ATOM 1372 C C . SER A 1 181 ? 4.984 4.038 -20.158 1.00 58.06 181 SER A C 1
ATOM 1374 O O . SER A 1 181 ? 5.929 3.428 -20.620 1.00 58.06 181 SER A O 1
ATOM 1376 N N . ARG A 1 182 ? 5.100 5.319 -19.785 1.00 50.38 182 ARG A N 1
ATOM 1377 C CA . ARG A 1 182 ? 6.340 6.110 -19.958 1.00 50.38 182 ARG A CA 1
ATOM 1378 C C . ARG A 1 182 ? 7.496 5.694 -19.041 1.00 50.38 182 ARG A C 1
ATOM 1380 O O . ARG A 1 182 ? 8.624 6.121 -19.245 1.00 50.38 182 ARG A O 1
ATOM 1387 N N . ASN A 1 183 ? 7.234 4.827 -18.067 1.00 53.31 183 ASN A N 1
ATOM 1388 C CA . ASN A 1 183 ? 8.250 4.281 -17.163 1.00 53.31 183 ASN A CA 1
ATOM 1389 C C . ASN A 1 183 ? 9.046 3.112 -17.776 1.00 53.31 183 ASN A C 1
ATOM 1391 O O . ASN A 1 183 ? 9.889 2.505 -17.102 1.00 53.31 183 ASN A O 1
ATOM 1395 N N . THR A 1 184 ? 8.775 2.757 -19.038 1.00 49.56 184 THR A N 1
ATOM 1396 C CA . THR A 1 184 ? 9.691 1.985 -19.886 1.00 49.56 184 THR A CA 1
ATOM 1397 C C . THR A 1 184 ? 10.702 2.932 -20.522 1.00 49.56 184 THR A C 1
ATOM 1399 O O . THR A 1 184 ? 10.267 3.828 -21.242 1.00 49.56 184 THR A O 1
ATOM 1402 N N . PRO A 1 185 ? 12.019 2.768 -20.278 1.00 44.56 185 PRO A N 1
ATOM 1403 C CA . PRO A 1 185 ? 13.006 3.519 -21.040 1.00 44.56 185 PRO A CA 1
ATOM 1404 C C . PRO A 1 185 ? 12.803 3.208 -22.526 1.00 44.56 185 PRO A C 1
ATOM 1406 O O . PRO A 1 185 ? 12.694 2.037 -22.899 1.00 44.56 185 PRO A O 1
ATOM 1409 N N . GLU A 1 186 ? 12.690 4.251 -23.34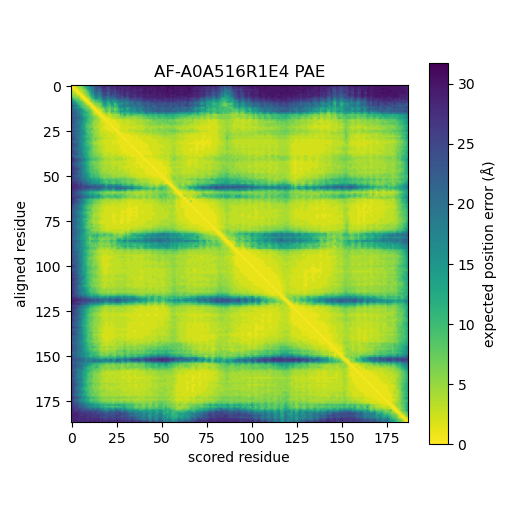4 1.00 44.56 186 GLU A N 1
ATOM 1410 C CA . GLU A 1 186 ? 12.782 4.109 -24.793 1.00 44.56 186 GLU A CA 1
ATOM 1411 C C . GLU A 1 186 ? 14.194 3.601 -25.105 1.00 44.56 186 GLU A C 1
ATOM 1413 O O . GLU A 1 186 ? 15.183 4.176 -24.644 1.00 44.56 186 GLU A O 1
ATOM 1418 N N . SER A 1 187 ? 14.263 2.457 -25.788 1.00 41.41 187 SER A N 1
ATOM 1419 C CA . SER A 1 187 ? 15.495 1.923 -26.372 1.00 41.41 187 SER A CA 1
ATOM 1420 C C . SER A 1 187 ? 15.979 2.807 -27.509 1.00 41.41 187 SER A C 1
ATOM 1422 O O . SER A 1 187 ? 15.113 3.121 -28.360 1.00 41.41 187 SER A O 1
#

pLDDT: mean 80.88, std 14.98, range [34.84, 96.12]

Mean predicted aligned error: 8.0 Å

Sequence (187 aa):
MVTIHWRNTVFASREDLIGISRILHLKSPGVVFITGVVLSNGMVSTLRILTEGRFYDYSLASLPGDALISLELACVAGYLRSPGIRSDLHGSRTWHAVTLGTWLAMGGVLHVIAVQKRGGMETAANTYHNLAVVPLFGYAVLSTAPLLWAMKSRRAGGWAVACLVGWVTLLVIDIQLGNLSRNTPES

Solvent-accessible surface area (backbone atoms only — not comparable to full-atom values): 9898 Å² total; per-residue (Å²): 138,84,84,79,81,77,75,87,74,60,54,45,54,86,82,64,49,50,72,60,58,36,56,33,46,77,38,54,31,67,55,42,25,53,50,37,34,41,63,39,54,48,45,36,30,50,37,23,42,76,75,66,75,37,76,66,70,88,36,48,39,49,56,63,13,42,43,25,50,15,48,21,52,13,30,50,14,51,53,63,65,42,89,83,49,54,41,85,43,58,62,52,75,66,53,45,51,53,43,42,53,52,22,48,50,49,12,51,51,52,40,52,53,46,26,63,76,46,77,67,68,58,49,73,27,57,46,46,39,25,64,46,41,47,19,51,50,50,25,44,54,61,56,42,46,58,42,53,68,71,29,77,87,41,75,50,30,56,50,25,51,50,22,52,54,49,25,54,50,29,41,53,48,26,61,75,70,41,36,77,62,64,72,54,82,84,128

Organism: Streptomyces spectabilis (NCBI:txid68270)

Foldseek 3Di:
DDPPPPPPQPFDDLVLADDLLNVLQVDALVRLLVVQLCLFQVVLQVQCCVFVVDGDAPQCLGNVVSSLLSNLSSLSSVVSNDPDHGSVQQDDPVQLVVQLVVQQVQLVVQVVVQCVVVVNPDGPSSNSCSRPNRSVSSSSVVSCVSVLVVCVPDPSSVSSVVSVVSSVVSVVVCVVVVSVVPVDPDD

Radius of gyration: 18.92 Å; Cα contacts (8 Å, |Δi|>4): 224; chains: 1; bounding box: 62×30×59 Å

Secondary structure (DSSP, 8-state):
----------BPPTTS--HHHHHHHHS-HHHHHHHHHIIIIIHHHHHHHHHHSSPPP--TTTHHHHHHHHHHHHHHHHHHTSTT-BGGGG--HHHHHHHHHHHHHHHHHHHHHHHHHTTT---HHHHHIIIIIHHHHHHHHHHHHHHHHHTTTSHHHHHHHHHH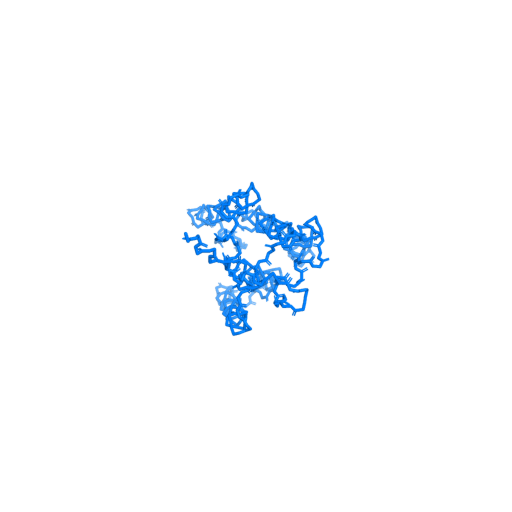HHHHHHHHHHHHTTHHHHTSPP-